Protein AF-A0A972GC44-F1 (afdb_monomer_lite)

pLDDT: mean 74.32, std 19.74, range [27.59, 96.62]

Secondary structure (DSSP, 8-state):
-B-TT-HHHHHHHHHHHHHTTTSS---BTTSHHHHHHHHHH-TT---SS-EEEEEETTEEEEEEHHHHHHHHHHHH-HHHHHHHHHHHHHTT----S-------GGGGSTTSSSSSSS-SS---------------------EE--SHHHHHHHHHHHHSHHHHHHHHHHHHTT-TT-EE-GGG-EEEEEE-TTS-EEEEEEEEEESSSS--EEEEEEETTT--EEEEEEEEEEE-TTS-EEEEEEETTTEEEEEEE-TTS-EEEEEEE-TTS-EEE--THHHHHHHH-SS------HHHHHHHHHHHHHHHTT--HHHHHHHHHHHHHHHTSTT--HHHHHHHHHHHH-GGGHHHHHHHHIIIIIS-----S---

Sequence (376 aa):
MFDSGCYSCRSLATHIEEVVDGKLKAVALESEEAKQLLRRVFPNGWKHQPYLITVKKGSVATSFGSKLMLDLSLLLGPKKGLEVFRVAQRYGVGEPLGSQHSSSPRRGFLKRIGTTAGLLLFGHASLSSKTLSAQSNEQKSWQIITSVEGSEFVSLTLNSPEYKKFVDSLSQKGDSNLIIQLSEVQVAEGILPDGQPVVLVTVPLSGGTGDSHYSMLFDKTTRSMIMSAGILVTMDRTGNTVGWVERNAKDTIEVVISPNSEIVKATQTDNQGRSTNIDTTSFSTLQSDGTNRVASAPVQDGWCCIRNCLASQGIVDALILIAGTICAVGCLAPPVGAALCAACIIVAIGVPFTGVVGECVDQCIVRKIPWGGCVG

Structure (mmCIF, N/CA/C/O backbone):
data_AF-A0A972GC44-F1
#
_entry.id   AF-A0A972GC44-F1
#
loop_
_atom_site.group_PDB
_atom_site.id
_atom_site.type_symbol
_atom_site.label_atom_id
_atom_site.label_alt_id
_atom_site.label_comp_id
_atom_site.label_asym_id
_atom_site.label_entity_id
_atom_site.label_seq_id
_atom_site.pdbx_PDB_ins_code
_atom_site.Cartn_x
_atom_site.Cartn_y
_atom_site.Cartn_z
_atom_site.occupancy
_atom_site.B_iso_or_equiv
_atom_site.auth_seq_id
_atom_site.auth_comp_id
_atom_site.auth_asym_id
_atom_site.auth_atom_id
_atom_site.pdbx_PDB_model_num
ATOM 1 N N . MET A 1 1 ? -16.429 2.843 17.371 1.00 88.12 1 MET A N 1
ATOM 2 C CA . MET A 1 1 ? -16.913 4.122 16.804 1.00 88.12 1 MET A CA 1
ATOM 3 C C . MET A 1 1 ? -16.048 4.460 15.605 1.00 88.12 1 MET A C 1
ATOM 5 O O . MET A 1 1 ? -14.909 4.010 15.592 1.00 88.12 1 MET A O 1
ATOM 9 N N . PHE A 1 2 ? -16.563 5.193 14.620 1.00 87.50 2 PHE A N 1
ATOM 10 C CA . PHE A 1 2 ? -15.843 5.472 13.371 1.00 87.50 2 PHE A CA 1
ATOM 11 C C . PHE A 1 2 ? -16.183 6.859 12.819 1.00 87.50 2 PHE A C 1
ATOM 13 O O . PHE A 1 2 ? -17.276 7.366 13.068 1.00 87.50 2 PHE A O 1
ATOM 20 N N . ASP A 1 3 ? -15.260 7.475 12.086 1.00 83.81 3 ASP A N 1
ATOM 21 C CA . ASP A 1 3 ? -15.533 8.717 11.362 1.00 83.81 3 ASP A CA 1
ATOM 22 C C . ASP A 1 3 ? -16.406 8.416 10.133 1.00 83.81 3 ASP A C 1
ATOM 24 O O . ASP A 1 3 ? -16.026 7.620 9.274 1.00 83.81 3 ASP A O 1
ATOM 28 N N . SER A 1 4 ? -17.593 9.023 10.060 1.00 85.19 4 SER A N 1
ATOM 29 C CA . SER A 1 4 ? -18.521 8.856 8.940 1.00 85.19 4 SER A CA 1
ATOM 30 C C . SER A 1 4 ? -17.997 9.455 7.639 1.00 85.19 4 SER A C 1
ATOM 32 O O . SER A 1 4 ? -18.384 8.952 6.584 1.00 85.19 4 SER A O 1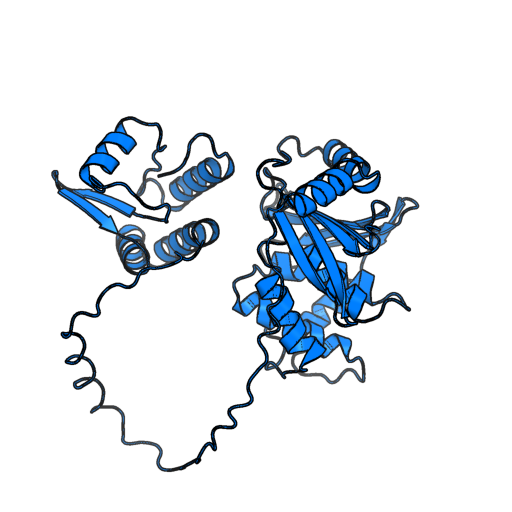
ATOM 34 N N . GLY A 1 5 ? -17.131 10.470 7.680 1.00 77.75 5 GLY A N 1
ATOM 35 C CA . GLY A 1 5 ? -16.489 11.044 6.493 1.00 77.75 5 GLY A CA 1
ATOM 36 C C . GLY A 1 5 ? -15.402 10.145 5.894 1.00 77.75 5 GLY A C 1
ATOM 37 O O . GLY A 1 5 ? -15.057 10.283 4.725 1.00 77.75 5 GLY A O 1
ATOM 38 N N . CYS A 1 6 ? -14.900 9.182 6.669 1.00 77.19 6 CYS A N 1
ATOM 39 C CA . CYS A 1 6 ? -13.842 8.260 6.273 1.00 77.19 6 CYS A CA 1
ATOM 40 C C . CYS A 1 6 ? -14.432 6.951 5.711 1.00 77.19 6 CYS A C 1
ATOM 42 O O . CYS A 1 6 ? -14.980 6.127 6.449 1.00 77.19 6 CYS A O 1
ATOM 44 N N . TYR A 1 7 ? -14.303 6.734 4.395 1.00 72.38 7 TYR A N 1
ATOM 45 C CA . TYR A 1 7 ? -14.825 5.534 3.720 1.00 72.38 7 TYR A CA 1
ATOM 46 C C . TYR A 1 7 ? -14.233 4.235 4.287 1.00 72.38 7 TYR A C 1
ATOM 48 O O . TYR A 1 7 ? -14.978 3.316 4.627 1.00 72.38 7 TYR A O 1
ATOM 56 N N . SER A 1 8 ? -12.909 4.178 4.461 1.00 68.62 8 SER A N 1
ATOM 57 C CA . SER A 1 8 ? -12.213 3.019 5.037 1.00 68.62 8 SER A CA 1
ATOM 58 C C . SER A 1 8 ? -12.672 2.735 6.471 1.00 68.62 8 SER A C 1
ATOM 60 O O . SER A 1 8 ? -12.948 1.588 6.818 1.00 68.62 8 SER A O 1
ATOM 62 N N . CYS A 1 9 ? -12.867 3.778 7.282 1.00 81.06 9 CYS A N 1
ATOM 63 C CA . CYS A 1 9 ? -13.380 3.665 8.645 1.00 81.06 9 CYS A CA 1
ATOM 64 C C . CYS A 1 9 ? -14.810 3.109 8.679 1.00 81.06 9 CYS A C 1
ATOM 66 O O . CYS A 1 9 ? -15.132 2.286 9.538 1.00 81.06 9 CYS A O 1
ATOM 68 N N . ARG A 1 10 ? -15.666 3.541 7.744 1.00 84.38 10 ARG A N 1
ATOM 69 C CA . ARG A 1 10 ? -17.037 3.035 7.597 1.00 84.38 10 ARG A CA 1
ATOM 70 C C . ARG A 1 10 ? -17.050 1.574 7.153 1.00 84.38 10 ARG A C 1
ATOM 72 O O . ARG A 1 10 ? -17.732 0.772 7.778 1.00 84.38 10 ARG A O 1
ATOM 79 N N . SER A 1 11 ? -16.270 1.222 6.132 1.00 79.81 11 SER A N 1
ATOM 80 C CA . SER A 1 11 ? -16.154 -0.160 5.651 1.00 79.81 11 SER A CA 1
ATOM 81 C C . SER A 1 11 ? -15.668 -1.098 6.757 1.00 79.81 11 SER A C 1
ATOM 83 O O . SER A 1 11 ? -16.230 -2.171 6.959 1.00 79.81 11 SER A O 1
ATOM 85 N N . LEU A 1 12 ? -14.658 -0.672 7.520 1.00 83.19 12 LEU A N 1
ATOM 86 C CA . LEU A 1 12 ? -14.143 -1.409 8.670 1.00 83.19 12 LEU A CA 1
ATOM 87 C C . LEU A 1 12 ? -15.207 -1.599 9.754 1.00 83.19 12 LEU A C 1
ATOM 89 O O . LEU A 1 12 ? -15.352 -2.687 10.306 1.00 83.19 12 LEU A O 1
ATOM 93 N N . ALA A 1 13 ? -15.939 -0.532 10.072 1.00 89.44 13 ALA A N 1
ATOM 94 C CA . ALA A 1 13 ? -17.017 -0.564 11.046 1.00 89.44 13 ALA A CA 1
ATOM 95 C C . ALA A 1 13 ? -18.107 -1.573 10.659 1.00 89.44 13 ALA A C 1
ATOM 97 O O . ALA A 1 13 ? -18.473 -2.398 11.495 1.00 89.44 13 ALA A O 1
ATOM 98 N N . THR A 1 14 ? -18.557 -1.550 9.401 1.00 87.81 14 THR A N 1
ATOM 99 C CA . THR A 1 14 ? -19.534 -2.507 8.865 1.00 87.81 14 THR A CA 1
ATOM 100 C C . THR A 1 14 ? -19.005 -3.937 8.928 1.00 87.81 14 THR A C 1
ATOM 102 O O . THR A 1 14 ? -19.687 -4.818 9.442 1.00 87.81 14 THR A O 1
ATOM 105 N N . HIS A 1 15 ? -17.756 -4.161 8.517 1.00 85.38 15 HIS A N 1
ATOM 106 C CA . HIS A 1 15 ? -17.147 -5.488 8.576 1.00 85.38 15 HIS A CA 1
ATOM 107 C C . HIS A 1 15 ? -17.062 -6.034 10.013 1.00 85.38 15 HIS A C 1
ATOM 109 O O . HIS A 1 15 ? -17.374 -7.197 10.265 1.00 85.38 15 HIS A O 1
ATOM 115 N N . ILE A 1 16 ? -16.692 -5.193 10.988 1.00 89.38 16 ILE A N 1
ATOM 116 C CA . ILE A 1 16 ? -16.683 -5.590 12.402 1.00 89.38 16 ILE A CA 1
ATOM 117 C C . ILE A 1 16 ? -18.098 -5.961 12.867 1.00 89.38 16 ILE A C 1
ATOM 119 O O . ILE A 1 16 ? -18.240 -6.971 13.551 1.00 89.38 16 ILE A O 1
ATOM 123 N N . GLU A 1 17 ? -19.131 -5.188 12.512 1.00 91.50 17 GLU A N 1
ATOM 124 C CA . GLU A 1 17 ? -20.528 -5.500 12.865 1.00 91.50 17 GLU A CA 1
ATOM 125 C C . GLU A 1 17 ? -21.013 -6.838 12.285 1.00 91.50 17 GLU A C 1
ATOM 127 O O . GLU A 1 17 ? -21.714 -7.585 12.975 1.00 91.50 17 GLU A O 1
ATOM 132 N N . GLU A 1 18 ? -20.604 -7.175 11.061 1.00 88.06 18 GLU A N 1
ATOM 133 C CA . GLU A 1 18 ? -20.916 -8.457 10.420 1.00 88.06 18 GLU A CA 1
ATOM 134 C C . GLU A 1 18 ? -20.231 -9.630 11.139 1.00 88.06 18 GLU A C 1
ATOM 136 O O . GLU A 1 18 ? -20.886 -10.601 11.526 1.00 88.06 18 GLU A O 1
ATOM 141 N N . VAL A 1 19 ? -18.922 -9.527 11.40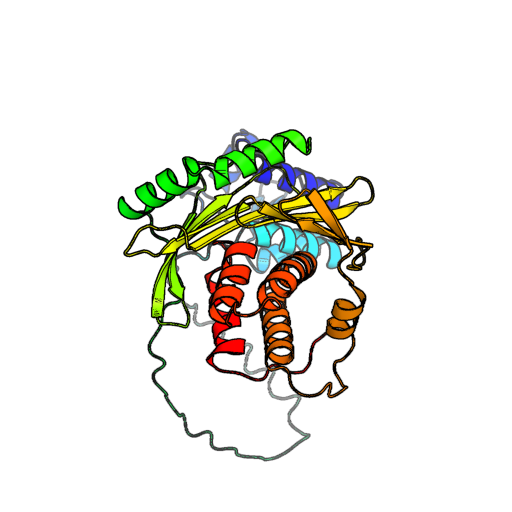2 1.00 85.75 19 VAL A N 1
ATOM 142 C CA . VAL A 1 19 ? -18.125 -10.591 12.055 1.00 85.75 19 VAL A CA 1
ATOM 143 C C . VAL A 1 19 ? -18.658 -10.927 13.454 1.00 85.75 19 VAL A C 1
ATOM 145 O O . VAL A 1 19 ? -18.667 -12.091 13.899 1.00 85.75 19 VAL A O 1
ATOM 148 N N . VAL A 1 20 ? -19.114 -9.903 14.173 1.00 91.88 20 VAL A N 1
ATOM 149 C CA . VAL A 1 20 ? -19.585 -10.029 15.556 1.00 91.88 20 VAL A CA 1
ATOM 150 C C . VAL A 1 20 ? -21.064 -10.372 15.683 1.00 91.88 20 VAL A C 1
ATOM 152 O O . VAL A 1 20 ? -21.521 -10.523 16.818 1.00 91.88 20 VAL A O 1
ATOM 155 N N . ASP A 1 21 ? -21.776 -10.561 14.567 1.00 89.56 21 ASP A N 1
ATOM 156 C CA . ASP A 1 21 ? -23.154 -11.068 14.527 1.00 89.56 21 ASP A CA 1
ATOM 157 C C . ASP A 1 21 ? -24.087 -10.269 15.460 1.00 89.56 21 ASP A C 1
ATOM 159 O O . ASP A 1 21 ? -24.732 -10.797 16.368 1.00 89.56 21 ASP A O 1
ATOM 163 N N . GLY A 1 22 ? -24.032 -8.937 15.336 1.00 87.81 22 GLY A N 1
ATOM 164 C CA . GLY A 1 22 ? -24.859 -8.002 16.109 1.00 87.81 22 GLY A CA 1
ATOM 165 C C . GLY A 1 22 ? -24.479 -7.821 17.587 1.00 87.81 22 GLY A C 1
ATOM 166 O O . GLY A 1 22 ? -25.134 -7.057 18.297 1.00 87.81 22 GLY A O 1
ATOM 167 N N . LYS A 1 23 ? -23.417 -8.472 18.086 1.00 90.50 23 LYS A N 1
ATOM 168 C CA . LYS A 1 23 ? -22.959 -8.305 19.486 1.00 90.50 23 LYS A CA 1
ATOM 169 C C . LYS A 1 23 ? -22.275 -6.967 19.767 1.00 90.50 23 LYS A C 1
ATOM 171 O O . LYS A 1 23 ? -22.185 -6.557 20.924 1.00 90.50 23 LYS A O 1
ATOM 176 N N . LEU A 1 24 ? -21.759 -6.316 18.732 1.00 91.69 24 LEU A N 1
ATOM 177 C CA . LEU A 1 24 ? -21.234 -4.957 18.774 1.00 91.69 24 LEU A CA 1
ATOM 178 C C . LEU A 1 24 ? -22.020 -4.109 17.786 1.00 91.69 24 LEU A C 1
ATOM 180 O O . LEU A 1 24 ? -22.451 -4.600 16.748 1.00 91.69 24 LEU A O 1
ATOM 184 N N . LYS A 1 25 ? -22.145 -2.829 18.121 1.00 92.56 25 LYS A N 1
ATOM 185 C CA . LYS A 1 25 ? -22.720 -1.803 17.262 1.00 92.56 25 LYS A CA 1
ATOM 186 C C . LYS A 1 25 ? -21.640 -0.779 16.940 1.00 92.56 25 LYS A C 1
ATOM 188 O O . LYS A 1 25 ? -21.005 -0.225 17.847 1.00 92.56 25 LYS A O 1
ATOM 193 N N . ALA A 1 26 ? -21.429 -0.521 15.662 1.00 91.12 26 ALA A N 1
ATOM 194 C CA . ALA A 1 26 ? -20.643 0.587 15.182 1.00 91.12 26 ALA A CA 1
ATOM 195 C C . ALA A 1 26 ? -21.482 1.866 15.226 1.00 91.12 26 ALA A C 1
ATOM 197 O O . ALA A 1 26 ? -22.653 1.913 14.868 1.00 91.12 26 ALA A O 1
ATOM 198 N N . VAL A 1 27 ? -20.861 2.935 15.710 1.00 92.94 27 VAL A N 1
ATOM 199 C CA . VAL A 1 27 ? -21.517 4.229 15.888 1.00 92.94 27 VAL A CA 1
ATOM 200 C C . VAL A 1 27 ? -20.620 5.297 15.277 1.00 92.94 27 VAL A C 1
ATOM 202 O O . VAL A 1 27 ? -19.430 5.357 15.611 1.00 92.94 27 VAL A O 1
ATOM 205 N N . ALA A 1 28 ? -21.178 6.108 14.379 1.00 92.38 28 ALA A N 1
ATOM 206 C CA . ALA A 1 28 ? -20.467 7.208 13.737 1.00 92.38 28 ALA A CA 1
ATOM 207 C C . ALA A 1 28 ? -20.176 8.329 14.748 1.00 92.38 28 ALA A C 1
ATOM 209 O O . ALA A 1 28 ? -21.053 8.667 15.549 1.00 92.38 28 ALA A O 1
ATOM 210 N N . LEU A 1 29 ? -18.980 8.928 14.712 1.00 90.94 29 LEU A N 1
ATOM 211 C CA . LEU A 1 29 ? -18.568 9.981 15.658 1.00 90.94 29 LEU A CA 1
ATOM 212 C C . LEU A 1 29 ? -19.476 11.220 15.596 1.00 90.94 29 LEU A C 1
ATOM 214 O O . LEU A 1 29 ? -19.689 11.880 16.610 1.00 90.94 29 LEU A O 1
ATOM 218 N N . GLU A 1 30 ? -20.040 11.512 14.424 1.00 89.94 30 GLU A N 1
ATOM 219 C CA . GLU A 1 30 ? -20.938 12.651 14.205 1.00 89.94 30 GLU A CA 1
ATOM 220 C C . GLU A 1 30 ? -22.338 12.446 14.800 1.00 89.94 30 GLU A C 1
ATOM 222 O O . GLU A 1 30 ? -23.073 13.419 14.990 1.00 89.94 30 GLU A O 1
ATOM 227 N N . SER A 1 31 ? -22.705 11.201 15.123 1.00 95.12 31 SER A N 1
ATOM 228 C CA . SER A 1 31 ? -24.006 10.889 15.712 1.00 95.12 31 SER A CA 1
ATOM 229 C C . SER A 1 31 ? -24.135 11.462 17.125 1.00 95.12 31 SER A C 1
ATOM 231 O O . SER A 1 31 ? -23.176 11.495 17.901 1.00 95.12 31 SER A O 1
ATOM 233 N N . GLU A 1 32 ? -25.350 11.866 17.500 1.00 95.50 32 GLU A N 1
ATOM 234 C CA . GLU A 1 32 ? -25.595 12.351 18.862 1.00 95.50 32 GLU A CA 1
ATOM 235 C C . GLU A 1 32 ? -25.377 11.268 19.924 1.00 95.50 32 GLU A C 1
ATOM 237 O O . GLU A 1 32 ? -24.910 11.568 21.022 1.00 95.50 32 GLU A O 1
ATOM 242 N N . GLU A 1 33 ? -25.617 9.999 19.585 1.00 94.38 33 GLU A N 1
ATOM 243 C CA . GLU A 1 33 ? -25.307 8.856 20.450 1.00 94.38 33 GLU A CA 1
ATOM 244 C C . GLU A 1 33 ? -23.807 8.798 20.779 1.00 94.38 33 GLU A C 1
ATOM 246 O O . GLU A 1 33 ? -23.434 8.718 21.954 1.00 94.38 33 GLU A O 1
ATOM 251 N N . ALA A 1 34 ? -22.934 8.913 19.768 1.00 92.31 34 ALA A N 1
ATOM 252 C CA . ALA A 1 34 ? -21.494 8.954 19.992 1.00 92.31 34 ALA A CA 1
ATOM 253 C C . ALA A 1 34 ? -21.100 10.176 20.822 1.00 92.31 34 ALA A C 1
ATOM 255 O O . ALA A 1 34 ? -20.465 10.014 21.863 1.00 92.31 34 ALA A O 1
ATOM 256 N N . LYS A 1 35 ? -21.522 11.387 20.436 1.00 91.94 35 LYS A N 1
ATOM 257 C CA . LYS A 1 35 ? -21.177 12.621 21.167 1.00 91.94 35 LYS A CA 1
ATOM 258 C C . LYS A 1 35 ? -21.555 12.542 22.647 1.00 91.94 35 LYS A C 1
ATOM 260 O O . LYS A 1 35 ? -20.765 12.945 23.504 1.00 91.94 35 LYS A O 1
ATOM 265 N N . GLN A 1 36 ? -22.727 11.993 22.970 1.00 93.19 36 GLN A N 1
ATOM 266 C CA . GLN A 1 36 ? -23.168 11.815 24.355 1.00 93.19 36 GLN A CA 1
ATOM 267 C C . GLN A 1 36 ? -22.303 10.810 25.123 1.00 93.19 36 GLN A C 1
ATOM 269 O O . GLN A 1 36 ? -21.908 11.090 26.257 1.00 93.19 36 GLN A O 1
ATOM 274 N N . LEU A 1 37 ? -21.985 9.659 24.522 1.00 92.88 37 LEU A N 1
ATOM 275 C CA . LEU A 1 37 ? -21.112 8.658 25.142 1.00 92.88 37 LEU A CA 1
ATOM 276 C C . LEU A 1 37 ? -19.712 9.219 25.393 1.00 92.88 37 LEU A C 1
ATOM 278 O O . LEU A 1 37 ? -19.154 9.051 26.475 1.00 92.88 37 LEU A O 1
ATOM 282 N N . LEU A 1 38 ? -19.171 9.945 24.425 1.00 90.69 38 LEU A N 1
ATOM 283 C CA . LEU A 1 38 ? -17.820 10.487 24.478 1.00 90.69 38 LEU A CA 1
ATOM 284 C C . LEU A 1 38 ? -17.669 11.589 25.512 1.00 90.69 38 LEU A C 1
ATOM 286 O O . LEU A 1 38 ? -16.700 11.570 26.260 1.00 90.69 38 LEU A O 1
ATOM 290 N N . ARG A 1 39 ? -18.651 12.488 25.638 1.00 91.81 39 ARG A N 1
ATOM 291 C CA . ARG A 1 39 ? -18.656 13.499 26.708 1.00 91.81 39 ARG A CA 1
ATOM 292 C C . ARG A 1 39 ? -18.677 12.873 28.102 1.00 91.81 39 ARG A C 1
ATOM 294 O O . ARG A 1 39 ? -18.082 13.425 29.021 1.00 91.81 39 ARG A O 1
ATOM 301 N N . ARG A 1 40 ? -19.355 11.730 28.269 1.00 91.81 40 ARG A N 1
ATOM 302 C CA . ARG A 1 40 ? -19.407 11.011 29.555 1.00 91.81 40 ARG A CA 1
ATOM 303 C C . ARG A 1 40 ? -18.098 10.301 29.876 1.00 91.81 40 ARG A C 1
ATOM 305 O O . ARG A 1 40 ? -17.688 10.273 31.029 1.00 91.81 40 ARG A O 1
ATOM 312 N N . VAL A 1 41 ? -17.480 9.698 28.868 1.00 90.75 41 VAL A N 1
ATOM 313 C CA . VAL A 1 41 ? -16.296 8.849 29.034 1.00 90.75 41 VAL A CA 1
ATOM 314 C C . VAL A 1 41 ? -15.001 9.657 29.045 1.00 90.75 41 VAL A C 1
ATOM 316 O O . VAL A 1 41 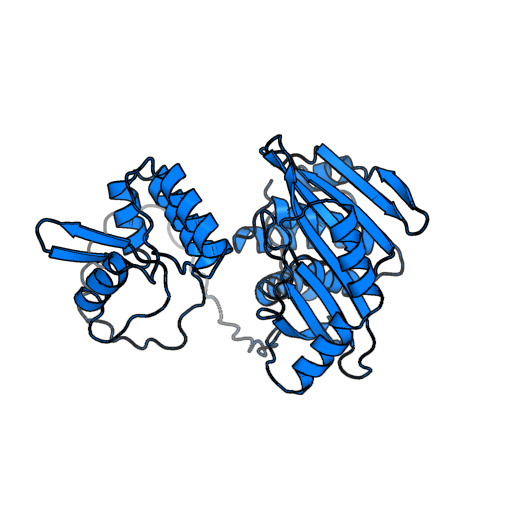? -14.099 9.376 29.829 1.00 90.75 41 VAL A O 1
ATOM 319 N N . PHE A 1 42 ? -14.911 10.662 28.180 1.00 89.56 42 PHE A N 1
ATOM 320 C CA . PHE A 1 42 ? -13.727 11.476 27.939 1.00 89.56 42 PHE A CA 1
ATOM 321 C C . PHE A 1 42 ? -14.055 12.967 28.126 1.00 89.56 42 PHE A C 1
ATOM 323 O O . PHE A 1 42 ? -13.980 13.743 27.170 1.00 89.56 42 PHE A O 1
ATOM 330 N N . PRO A 1 43 ? -14.411 13.408 29.349 1.00 88.06 43 PRO A N 1
ATOM 331 C CA . PRO A 1 43 ? -14.797 14.800 29.601 1.00 88.06 43 PRO A CA 1
ATOM 332 C C . PRO A 1 43 ? -13.667 15.798 29.306 1.00 88.06 43 PRO A C 1
ATOM 334 O O . PRO A 1 43 ? -13.932 16.949 28.980 1.00 88.06 43 PRO A O 1
ATOM 337 N N . ASN A 1 44 ? -12.413 15.342 29.368 1.00 89.81 44 ASN A N 1
ATOM 338 C CA . ASN A 1 44 ? -11.217 16.155 29.139 1.00 89.81 44 ASN A CA 1
ATOM 339 C C . ASN A 1 44 ? -10.661 16.014 27.710 1.00 89.81 44 ASN A C 1
ATOM 341 O O . ASN A 1 44 ? -9.505 16.350 27.461 1.00 89.81 44 ASN A O 1
ATOM 345 N N . GLY A 1 45 ? -11.460 15.482 26.783 1.00 82.19 45 GLY A N 1
ATOM 346 C CA . GLY A 1 45 ? -11.024 15.150 25.431 1.00 82.19 45 GLY A CA 1
ATOM 347 C C . GLY A 1 45 ? -10.515 13.714 25.305 1.00 82.19 45 GLY A C 1
ATOM 348 O O . GLY A 1 45 ? -10.154 13.052 26.282 1.00 82.19 45 GLY A O 1
ATOM 349 N N . TRP A 1 46 ? -10.528 13.215 24.072 1.00 79.19 46 TRP A N 1
ATOM 350 C CA . TRP A 1 46 ? -10.122 11.856 23.720 1.00 79.19 46 TRP A CA 1
ATOM 351 C C . TRP A 1 46 ? -8.803 11.834 22.939 1.00 79.19 46 TRP A C 1
ATOM 353 O O . TRP A 1 46 ? -8.335 12.858 22.446 1.00 79.19 46 TRP A O 1
ATOM 363 N N . LYS A 1 47 ? -8.209 10.650 22.793 1.00 75.56 47 LYS A N 1
ATOM 364 C CA . LYS A 1 47 ? -7.131 10.396 21.827 1.00 75.56 47 LYS A CA 1
ATOM 365 C C . LYS A 1 47 ? -7.602 9.341 20.832 1.00 75.56 47 LYS A C 1
ATOM 367 O O . LYS A 1 47 ? -8.300 8.406 21.226 1.00 75.56 47 LYS A O 1
ATOM 372 N N . HIS A 1 48 ? -7.216 9.492 19.567 1.00 67.75 48 HIS A N 1
ATOM 373 C CA . HIS A 1 48 ? -7.549 8.540 18.510 1.00 67.75 48 HIS A CA 1
ATOM 374 C C . HIS A 1 48 ? -6.780 7.231 18.724 1.00 67.75 48 HIS A C 1
ATOM 376 O O . HIS A 1 48 ? -5.586 7.151 18.471 1.00 67.75 48 HIS A O 1
ATOM 382 N N . GLN A 1 49 ? -7.473 6.222 19.245 1.00 72.00 49 GLN A N 1
ATOM 383 C CA . GLN A 1 49 ? -7.011 4.839 19.354 1.00 72.00 49 GLN A CA 1
ATOM 384 C C . GLN A 1 49 ? -8.232 3.910 19.314 1.00 72.00 49 GLN A C 1
ATOM 386 O O . GLN A 1 49 ? -9.335 4.362 19.634 1.00 72.00 49 GLN A O 1
ATOM 391 N N . PRO A 1 50 ? -8.084 2.621 18.976 1.00 76.44 50 PRO A N 1
ATOM 392 C CA . PRO A 1 50 ? -9.176 1.668 19.111 1.00 76.44 50 PRO A CA 1
ATOM 393 C C . PRO A 1 50 ? -9.619 1.539 20.575 1.00 76.44 50 PRO A C 1
ATOM 395 O O . PRO A 1 50 ? -8.807 1.295 21.471 1.00 76.44 50 PRO A O 1
ATOM 398 N N . TYR A 1 51 ? -10.920 1.679 20.825 1.00 85.75 51 TYR A N 1
ATOM 399 C CA . TYR A 1 51 ? -11.515 1.493 22.146 1.00 85.75 51 TYR A CA 1
ATOM 400 C C . TYR A 1 51 ? -12.867 0.787 22.058 1.00 85.75 51 TYR A C 1
ATOM 402 O O . TYR A 1 51 ? -13.616 0.932 21.090 1.00 85.75 51 TYR A O 1
ATOM 410 N N . LEU A 1 52 ? -13.195 0.056 23.120 1.00 88.38 52 LEU A N 1
ATOM 411 C CA . LEU A 1 52 ? -14.511 -0.531 23.347 1.00 88.38 52 LEU A CA 1
ATOM 412 C C . LEU A 1 52 ? -15.206 0.263 24.446 1.00 88.38 52 LEU A C 1
ATOM 414 O O . LEU A 1 52 ? -14.672 0.381 25.550 1.00 88.38 52 LEU A O 1
ATOM 418 N N . ILE A 1 53 ? -16.392 0.792 24.143 1.00 90.94 53 ILE A N 1
ATOM 419 C CA . ILE A 1 53 ? -17.270 1.419 25.133 1.00 90.94 53 ILE A CA 1
ATOM 420 C C . ILE A 1 53 ? -18.340 0.405 25.523 1.00 90.94 53 ILE A C 1
ATOM 422 O O . ILE A 1 53 ? -19.097 -0.061 24.677 1.00 90.94 53 ILE A O 1
ATOM 426 N N . THR A 1 54 ? -18.413 0.077 26.809 1.00 90.12 54 THR A N 1
ATOM 427 C CA . THR A 1 54 ? -19.447 -0.798 27.366 1.00 90.12 54 THR A CA 1
ATOM 428 C C . THR A 1 54 ? -20.425 0.034 28.184 1.00 90.12 54 THR A C 1
ATOM 430 O O . THR A 1 54 ? -20.024 0.702 29.137 1.00 90.12 54 THR A O 1
ATOM 433 N N . VAL A 1 55 ? -21.713 -0.035 27.845 1.00 90.62 55 VAL A N 1
ATOM 434 C CA . VAL A 1 55 ? -22.796 0.645 28.570 1.00 90.62 55 VAL A CA 1
ATOM 435 C C . VAL A 1 55 ? -23.604 -0.400 29.343 1.00 90.62 55 VAL A C 1
ATOM 437 O O . VAL A 1 55 ? -24.262 -1.247 28.744 1.00 90.62 55 VAL A O 1
ATOM 440 N N . LYS A 1 56 ? -23.558 -0.370 30.681 1.00 89.12 56 LYS A N 1
ATOM 441 C CA . LYS A 1 56 ? -24.303 -1.295 31.560 1.00 89.12 56 LYS A CA 1
ATOM 442 C C . LYS A 1 56 ? -25.046 -0.530 32.649 1.00 89.12 56 LYS A C 1
ATOM 444 O O . LYS A 1 56 ? -24.408 0.072 33.508 1.00 89.12 56 LYS A O 1
ATOM 449 N N . LYS A 1 57 ? -26.385 -0.596 32.658 1.00 88.38 57 LYS A N 1
ATOM 450 C CA . LYS A 1 57 ? -27.251 -0.026 33.719 1.00 88.38 57 LYS A CA 1
ATOM 451 C C . LYS A 1 57 ? -26.863 1.412 34.126 1.00 88.38 57 LYS A C 1
ATOM 453 O O . LYS A 1 57 ? -26.753 1.719 35.305 1.00 88.38 57 LYS A O 1
ATOM 458 N N . GLY A 1 58 ? -26.585 2.275 33.146 1.00 87.19 58 GLY A N 1
ATOM 459 C CA . GLY A 1 58 ? -26.182 3.671 33.377 1.00 87.19 58 GLY A CA 1
ATOM 460 C C . GLY A 1 58 ? -24.692 3.895 33.667 1.00 87.19 58 GLY A C 1
ATOM 461 O O . GLY A 1 58 ? -24.238 5.032 33.592 1.00 87.19 58 GLY A O 1
ATOM 462 N N . SER A 1 59 ? -23.910 2.841 33.913 1.00 88.62 59 SER A N 1
ATOM 463 C CA . SER A 1 59 ? -22.446 2.925 33.947 1.00 88.62 59 SER A CA 1
ATOM 464 C C . SER A 1 59 ? -21.865 2.824 32.536 1.00 88.62 59 SER A C 1
ATOM 466 O O . SER A 1 59 ? -22.329 2.019 31.721 1.00 88.62 59 SER A O 1
ATOM 468 N N . VAL A 1 60 ? -20.856 3.646 32.247 1.00 91.75 60 VAL A N 1
ATOM 469 C CA . VAL A 1 60 ? -20.107 3.605 30.988 1.00 91.75 60 VAL A CA 1
ATOM 470 C C . VAL A 1 60 ? -18.652 3.303 31.315 1.00 91.75 60 VAL A C 1
ATOM 472 O O . VAL A 1 60 ? -18.041 3.998 32.123 1.00 91.75 60 VAL A O 1
ATOM 475 N N . ALA A 1 61 ? -18.113 2.247 30.717 1.00 90.75 61 ALA A N 1
ATOM 476 C CA . ALA A 1 61 ? -16.729 1.832 30.895 1.00 90.75 61 ALA A CA 1
ATOM 477 C C . ALA A 1 61 ? -16.014 1.777 29.548 1.00 90.75 61 ALA A C 1
ATOM 479 O O . ALA A 1 61 ? -16.623 1.450 28.528 1.00 90.75 61 ALA A O 1
ATOM 480 N N . THR A 1 62 ? -14.713 2.051 29.564 1.00 91.19 62 THR A N 1
ATOM 481 C CA . THR A 1 62 ? -13.852 1.939 28.387 1.00 91.19 62 THR A CA 1
ATOM 482 C C . THR A 1 62 ? -12.702 0.989 28.579 1.00 91.19 62 THR A C 1
ATOM 484 O O . THR A 1 62 ? -12.081 0.949 29.645 1.00 91.19 62 THR A O 1
ATOM 487 N N . SER A 1 63 ? -12.365 0.325 27.481 1.00 89.62 63 SER A N 1
ATOM 488 C CA . SER A 1 63 ? -11.229 -0.576 27.392 1.00 89.62 63 SER A CA 1
ATOM 489 C C . SER A 1 63 ? -10.399 -0.271 26.156 1.00 89.62 63 SER A C 1
ATOM 491 O O . SER A 1 63 ? -10.934 -0.015 25.079 1.00 89.62 63 SER A O 1
ATOM 493 N N . PHE A 1 64 ? -9.082 -0.283 26.346 1.00 88.19 64 PHE A N 1
ATOM 494 C CA . PHE A 1 64 ? -8.052 0.036 25.357 1.00 88.19 64 PHE A CA 1
ATOM 495 C C . PHE A 1 64 ? -6.882 -0.954 25.486 1.00 88.19 64 PHE A C 1
ATOM 497 O O . PHE A 1 64 ? -6.743 -1.632 26.511 1.00 88.19 64 PHE A O 1
ATOM 504 N N . GLY A 1 65 ? -6.052 -1.060 24.444 1.00 85.75 65 GLY A N 1
ATOM 505 C CA . GLY A 1 65 ? -4.852 -1.908 24.432 1.00 85.75 65 GLY A CA 1
ATOM 506 C C . GLY A 1 65 ? -5.127 -3.375 24.791 1.00 85.75 65 GLY A C 1
ATOM 507 O O . GLY A 1 65 ? -6.058 -3.993 24.283 1.00 85.75 65 GLY A O 1
ATOM 508 N N . SER A 1 66 ? -4.349 -3.944 25.712 1.00 85.50 66 SER A N 1
ATOM 509 C CA . SER A 1 66 ? -4.535 -5.338 26.147 1.00 85.50 66 SER A CA 1
ATOM 510 C C . SER A 1 66 ? -5.868 -5.585 26.865 1.00 85.50 66 SER A C 1
ATOM 512 O O . SER A 1 66 ? -6.420 -6.682 26.776 1.00 85.50 66 SER A O 1
ATOM 514 N N . LYS A 1 67 ? -6.433 -4.569 27.534 1.00 88.50 67 LYS A N 1
ATOM 515 C CA . LYS A 1 67 ? -7.758 -4.676 28.160 1.00 88.50 67 LYS A CA 1
ATOM 516 C C . LYS A 1 67 ? -8.870 -4.761 27.113 1.00 88.50 67 LYS A C 1
ATOM 518 O O . LYS A 1 67 ? -9.821 -5.509 27.306 1.00 88.50 67 LYS A O 1
ATOM 523 N N . LEU A 1 68 ? -8.731 -4.041 25.998 1.00 90.94 68 LEU A N 1
ATOM 524 C CA . LEU A 1 68 ? -9.641 -4.153 24.856 1.00 90.94 68 LEU A CA 1
ATOM 525 C C . LEU A 1 68 ? -9.674 -5.589 24.319 1.00 90.94 68 LEU A C 1
ATOM 527 O O . LEU A 1 68 ? -10.755 -6.145 24.154 1.00 90.94 68 LEU A O 1
ATOM 531 N N . MET A 1 69 ? -8.505 -6.203 24.105 1.00 90.75 69 MET A N 1
ATOM 532 C CA . MET A 1 69 ? -8.410 -7.596 23.653 1.00 90.75 69 MET A CA 1
ATOM 533 C C . MET A 1 69 ? -9.119 -8.559 24.614 1.00 90.75 69 MET A C 1
ATOM 535 O O . MET A 1 69 ? -9.870 -9.431 24.171 1.00 90.75 69 MET A O 1
ATOM 539 N N . LEU A 1 70 ? -8.891 -8.407 25.923 1.00 92.81 70 LEU A N 1
ATOM 540 C CA . LEU A 1 70 ? -9.519 -9.251 26.940 1.00 92.81 70 LEU A CA 1
ATOM 541 C C . LEU A 1 70 ? -11.047 -9.119 26.900 1.00 92.81 70 LEU A C 1
ATOM 543 O O . LEU A 1 70 ? -11.747 -10.126 26.829 1.00 92.81 70 LEU A O 1
ATOM 547 N N . ASP A 1 71 ? -11.561 -7.890 26.892 1.00 93.44 71 ASP A N 1
ATOM 548 C CA . ASP A 1 71 ? -13.003 -7.644 26.919 1.00 93.44 71 ASP A CA 1
ATOM 549 C C . ASP A 1 71 ? -13.690 -8.102 25.625 1.00 93.44 71 ASP A C 1
ATOM 551 O O . ASP A 1 71 ? -14.765 -8.702 25.684 1.00 93.44 71 ASP A O 1
ATOM 555 N N . LEU A 1 72 ? -13.048 -7.916 24.465 1.00 93.50 72 LEU A N 1
ATOM 556 C CA . LEU A 1 72 ? -13.515 -8.484 23.196 1.00 93.50 72 LEU A CA 1
ATOM 557 C C . LEU A 1 72 ? -13.539 -10.014 23.245 1.00 93.50 72 LEU A C 1
ATOM 559 O O . LEU A 1 72 ? -14.513 -10.622 22.808 1.00 93.50 72 LEU A O 1
ATOM 563 N N . SER A 1 73 ? -12.508 -10.643 23.814 1.00 94.06 73 SER A N 1
ATOM 564 C CA . SER A 1 73 ? -12.434 -12.105 23.947 1.00 94.06 73 SER A CA 1
ATOM 565 C C . SER A 1 73 ? -13.512 -12.657 24.880 1.00 94.06 73 SER A C 1
ATOM 567 O O . SER A 1 73 ? -14.067 -13.721 24.614 1.00 94.06 73 SER A O 1
ATOM 569 N N . LEU A 1 74 ? -13.846 -11.930 25.949 1.00 94.38 74 LEU A N 1
ATOM 570 C CA . LEU A 1 74 ? -14.924 -12.299 26.868 1.00 94.38 74 LEU A CA 1
ATOM 571 C C . LEU A 1 74 ? -16.312 -12.120 26.236 1.00 94.38 74 LEU A C 1
ATOM 573 O O . LEU A 1 74 ? -17.200 -12.934 26.480 1.00 94.38 74 LEU A O 1
ATOM 577 N N . LEU A 1 75 ? -16.509 -11.079 25.423 1.00 92.75 75 LEU A N 1
ATOM 578 C CA . LEU A 1 75 ? -17.802 -10.770 24.806 1.00 92.75 75 LEU A CA 1
ATOM 579 C C . LEU A 1 75 ? -18.099 -11.641 23.574 1.00 92.75 75 LEU A C 1
ATOM 581 O O . LEU A 1 75 ? -19.219 -12.122 23.376 1.00 92.75 75 LEU A O 1
ATOM 585 N N . LEU A 1 76 ? -17.093 -11.824 22.723 1.00 93.94 76 LEU A N 1
ATOM 586 C CA . LEU A 1 76 ? -17.227 -12.451 21.409 1.00 93.94 76 LEU A CA 1
ATOM 587 C C . LEU A 1 76 ? -16.742 -13.905 21.396 1.00 93.94 76 LEU A C 1
ATOM 589 O O . LEU A 1 76 ? -17.034 -14.638 20.452 1.00 93.94 76 LEU A O 1
ATOM 593 N N . GLY A 1 77 ? -16.037 -14.332 22.444 1.00 95.25 77 GLY A N 1
ATOM 594 C CA . GLY A 1 77 ? -15.260 -15.566 22.473 1.00 95.25 77 GLY A CA 1
ATOM 595 C C . GLY A 1 77 ? -13.816 -15.335 22.001 1.00 95.25 77 GLY A C 1
ATOM 596 O O . GLY A 1 77 ? -13.538 -14.365 21.292 1.00 95.25 77 GLY A O 1
ATOM 597 N N . PRO A 1 78 ? -12.873 -16.226 22.357 1.00 92.06 78 PRO A N 1
ATOM 598 C CA . PRO A 1 78 ? -11.441 -16.001 22.150 1.00 92.06 78 PRO A CA 1
ATOM 599 C C . PRO A 1 78 ? -11.051 -15.857 20.673 1.00 92.06 78 PRO A C 1
ATOM 601 O O . PRO A 1 78 ? -10.236 -15.003 20.344 1.00 92.06 78 PRO A O 1
ATOM 604 N N . LYS A 1 79 ? -11.655 -16.650 19.773 1.00 92.12 79 LYS A N 1
ATOM 605 C CA . LYS A 1 79 ? -11.361 -16.587 18.329 1.00 92.12 79 LYS A CA 1
ATOM 606 C C . LYS A 1 79 ? -11.824 -15.261 17.715 1.00 92.12 79 LYS A C 1
ATOM 608 O O . LYS A 1 79 ? -10.998 -14.504 17.219 1.00 92.12 79 LYS A O 1
ATOM 613 N N . LYS A 1 80 ? -13.122 -14.952 17.827 1.00 91.19 80 LYS A N 1
ATOM 614 C CA . LYS A 1 80 ? -13.711 -13.722 17.270 1.00 91.19 80 LYS A CA 1
ATOM 615 C C . LYS A 1 80 ? -13.165 -12.455 17.934 1.00 91.19 80 LYS A C 1
ATOM 617 O O . LYS A 1 80 ? -12.943 -11.454 17.268 1.00 91.19 80 LYS A O 1
ATOM 622 N N . GLY A 1 81 ? -12.916 -12.493 19.244 1.00 92.00 81 GLY A N 1
ATOM 623 C CA . GLY A 1 81 ? -12.335 -11.365 19.969 1.00 92.00 81 GLY A CA 1
ATOM 624 C C . GLY A 1 81 ? -10.925 -11.023 19.488 1.00 92.00 81 GLY A C 1
ATOM 625 O O . GLY A 1 81 ? -10.619 -9.848 19.293 1.00 92.00 81 GLY A O 1
ATOM 626 N N . LEU A 1 82 ? -10.090 -12.039 19.243 1.00 89.19 82 LEU A N 1
ATOM 627 C CA . LEU A 1 82 ? -8.752 -11.854 18.681 1.00 89.19 82 LEU A CA 1
ATOM 628 C C . LEU A 1 82 ? -8.799 -11.359 17.229 1.00 89.19 82 LEU A C 1
ATOM 630 O O . LEU A 1 82 ? -8.009 -10.495 16.862 1.00 89.19 82 LEU A O 1
ATOM 634 N N . GLU A 1 83 ? -9.716 -11.884 16.419 1.00 88.38 83 GLU A N 1
ATOM 635 C CA . GLU A 1 83 ? -9.926 -11.455 15.033 1.00 88.38 83 GLU A CA 1
ATOM 636 C C . GLU A 1 83 ? -10.298 -9.968 14.953 1.00 88.38 83 GLU A C 1
ATOM 638 O O . GLU A 1 83 ? -9.578 -9.191 14.327 1.00 88.38 83 GLU A O 1
ATOM 643 N N . VAL A 1 84 ? -11.330 -9.541 15.689 1.00 90.25 84 VAL A N 1
ATOM 644 C CA . VAL A 1 84 ? -11.746 -8.129 15.757 1.00 90.25 84 VAL A CA 1
ATOM 645 C C . VAL A 1 84 ? -10.631 -7.245 16.306 1.00 90.25 84 VAL A C 1
ATOM 647 O O . VAL A 1 84 ? -10.422 -6.141 15.810 1.00 90.25 84 VAL A O 1
ATOM 650 N N . PHE A 1 85 ? -9.886 -7.715 17.310 1.00 87.88 85 PHE A N 1
ATOM 651 C CA . PHE A 1 85 ? -8.762 -6.964 17.861 1.00 87.88 85 PHE A CA 1
ATOM 652 C C . PHE A 1 85 ? -7.640 -6.762 16.836 1.00 87.88 85 PHE A C 1
ATOM 654 O O . PHE A 1 85 ? -7.140 -5.648 16.705 1.00 87.88 85 PHE A O 1
ATOM 661 N N . ARG A 1 86 ? -7.271 -7.805 16.080 1.00 85.38 86 ARG A N 1
ATOM 662 C CA . ARG A 1 86 ? -6.262 -7.715 15.011 1.00 85.38 86 ARG A CA 1
ATOM 663 C C . ARG A 1 86 ? -6.707 -6.773 13.904 1.00 85.38 86 ARG A C 1
ATOM 665 O O . ARG A 1 86 ? -5.924 -5.927 13.484 1.00 85.38 86 ARG A O 1
ATOM 672 N N . VAL A 1 87 ? -7.962 -6.897 13.476 1.00 82.00 87 VAL A N 1
ATOM 673 C CA . VAL A 1 87 ? -8.572 -6.001 12.494 1.00 82.00 87 VAL A CA 1
ATOM 674 C C . VAL A 1 87 ? -8.503 -4.560 13.003 1.00 82.00 87 VAL A C 1
ATOM 676 O O . VAL A 1 87 ? -7.917 -3.719 12.339 1.00 82.00 87 VAL A O 1
ATOM 679 N N . ALA A 1 88 ? -8.960 -4.278 14.224 1.00 80.75 88 ALA A N 1
ATOM 680 C CA . ALA A 1 88 ? -8.916 -2.935 14.803 1.00 80.75 88 ALA A CA 1
ATOM 681 C C . ALA A 1 88 ? -7.489 -2.388 15.002 1.00 80.75 88 ALA A C 1
ATOM 683 O O . ALA A 1 88 ? -7.274 -1.185 14.866 1.00 80.75 88 ALA A O 1
ATOM 684 N N . GLN A 1 89 ? -6.512 -3.244 15.320 1.00 77.50 89 GLN A N 1
ATOM 685 C CA . GLN A 1 89 ? -5.115 -2.833 15.462 1.00 77.50 89 GLN A CA 1
ATOM 686 C C . GLN A 1 89 ? -4.483 -2.445 14.130 1.00 77.50 89 GLN A C 1
ATOM 688 O O . GLN A 1 89 ? -3.774 -1.448 14.107 1.00 77.50 89 GLN A O 1
ATOM 693 N N . ARG A 1 90 ? -4.768 -3.146 13.026 1.00 70.69 90 ARG A N 1
ATOM 694 C CA . ARG A 1 90 ? -4.216 -2.794 11.702 1.00 70.69 90 ARG A CA 1
ATOM 695 C C . ARG A 1 90 ? -4.521 -1.352 11.288 1.00 70.69 90 ARG A C 1
ATOM 697 O O . ARG A 1 90 ? -3.704 -0.729 10.631 1.00 70.69 90 ARG A O 1
ATOM 704 N N . TYR A 1 91 ? -5.646 -0.805 11.746 1.00 66.56 91 TYR A N 1
ATOM 705 C CA . TYR A 1 91 ? -6.048 0.582 11.487 1.00 66.56 91 TYR A CA 1
ATOM 706 C C . TYR A 1 91 ? -5.717 1.549 12.636 1.00 66.56 91 TYR A C 1
ATOM 708 O O . TYR A 1 91 ? -6.030 2.734 12.561 1.00 66.56 91 TYR A O 1
ATOM 716 N N . GLY A 1 92 ? -5.146 1.047 13.734 1.00 54.38 92 GLY A N 1
ATOM 717 C CA . GLY A 1 92 ? -5.063 1.747 15.014 1.00 54.38 92 GLY A CA 1
ATOM 718 C C . GLY A 1 92 ? -3.659 2.054 15.531 1.00 54.38 92 GLY A C 1
ATOM 719 O O . GLY A 1 92 ? -3.569 2.591 16.635 1.00 54.38 92 GLY A O 1
ATOM 720 N N . VAL A 1 93 ? -2.579 1.723 14.813 1.00 43.50 93 VAL A N 1
ATOM 721 C CA . VAL A 1 93 ? -1.207 1.938 15.314 1.00 43.50 93 VAL A CA 1
ATOM 722 C C . VAL A 1 93 ? -0.515 3.107 14.614 1.00 43.50 93 VAL A C 1
ATOM 724 O O . VAL A 1 93 ? 0.300 2.934 13.719 1.00 43.50 93 VAL A O 1
ATOM 727 N N . GLY A 1 94 ? -0.797 4.316 15.093 1.00 33.81 94 GLY A N 1
ATOM 728 C CA . GLY A 1 94 ? 0.281 5.265 15.353 1.00 33.81 94 GLY A CA 1
ATOM 729 C C . GLY A 1 94 ? 0.606 5.163 16.840 1.00 33.81 94 GLY A C 1
ATOM 730 O O . GLY A 1 94 ? -0.274 5.403 17.669 1.00 33.81 94 GLY A O 1
ATOM 731 N N . GLU A 1 95 ? 1.820 4.748 17.206 1.00 31.25 95 GLU A N 1
ATOM 732 C CA . GLU A 1 95 ? 2.257 4.809 18.605 1.00 31.25 95 GLU A CA 1
ATOM 733 C C . GLU A 1 95 ? 2.131 6.251 19.134 1.00 31.25 95 GLU A C 1
ATOM 735 O O . GLU A 1 95 ? 2.496 7.204 18.439 1.00 31.25 95 GLU A O 1
ATOM 740 N N . PRO A 1 96 ? 1.642 6.462 20.368 1.00 34.44 96 PRO A N 1
ATOM 741 C CA . PRO A 1 96 ? 1.652 7.786 20.958 1.00 34.44 96 PRO A CA 1
ATOM 742 C C . PRO A 1 96 ? 3.094 8.213 21.254 1.00 34.44 96 PRO A C 1
ATOM 744 O O . PRO A 1 96 ? 3.746 7.670 22.147 1.00 34.44 96 PRO A O 1
ATOM 747 N N . LEU A 1 97 ? 3.554 9.269 20.578 1.00 31.75 97 LEU A N 1
ATOM 748 C CA . LEU A 1 97 ? 4.654 10.089 21.076 1.00 31.75 97 LEU A CA 1
ATOM 749 C C . LEU A 1 97 ? 4.285 10.588 22.482 1.00 31.75 97 LEU A C 1
ATOM 751 O O . LEU A 1 97 ? 3.354 11.372 22.664 1.00 31.75 97 LEU A O 1
ATOM 755 N N . GLY A 1 98 ? 5.018 10.106 23.485 1.00 40.75 98 GLY A N 1
ATOM 756 C CA . GLY A 1 98 ? 5.016 10.655 24.837 1.00 40.75 98 GLY A CA 1
ATOM 757 C C . GLY A 1 98 ? 3.810 10.278 25.702 1.00 40.75 98 GLY A C 1
ATOM 758 O O . GLY A 1 98 ? 2.866 11.049 25.875 1.00 40.75 98 GLY A O 1
ATOM 759 N N . SER A 1 99 ? 3.912 9.153 26.406 1.00 32.41 99 SER A N 1
ATOM 760 C CA . SER A 1 99 ? 3.305 9.031 27.733 1.00 32.41 99 SER A CA 1
ATOM 761 C C . SER A 1 99 ? 4.354 8.568 28.735 1.00 32.41 99 SER A C 1
ATOM 763 O O . SER A 1 99 ? 4.525 7.376 28.982 1.00 32.41 99 SER A O 1
ATOM 765 N N . GLN A 1 100 ? 5.039 9.532 29.353 1.00 33.50 100 GLN A N 1
ATOM 766 C CA . GLN A 1 100 ? 5.542 9.329 30.705 1.00 33.50 100 GLN A CA 1
ATOM 767 C C . GLN A 1 100 ? 4.317 9.152 31.609 1.00 33.50 100 GLN A C 1
ATOM 769 O O . GLN A 1 100 ? 3.598 10.109 31.896 1.00 33.50 100 GLN A O 1
ATOM 774 N N . HIS A 1 101 ? 4.036 7.920 32.021 1.00 31.97 101 HIS A N 1
ATOM 775 C CA . HIS A 1 101 ? 3.137 7.656 33.136 1.00 31.97 101 HIS A CA 1
ATOM 776 C C . HIS A 1 101 ? 3.856 6.790 34.164 1.00 31.97 101 HIS A C 1
ATOM 778 O O . HIS A 1 101 ? 4.141 5.615 33.948 1.00 31.97 101 HIS A O 1
ATOM 784 N N . SER A 1 102 ? 4.161 7.475 35.265 1.00 31.80 102 SER A N 1
ATOM 785 C CA . SER A 1 102 ? 4.458 7.000 36.611 1.00 31.80 102 SER A CA 1
ATOM 786 C C . SER A 1 102 ? 4.108 5.529 36.854 1.00 31.80 102 SER A C 1
ATOM 788 O O . SER A 1 102 ? 2.943 5.121 36.868 1.00 31.80 102 SER A O 1
ATOM 790 N N . SER A 1 103 ? 5.146 4.728 37.075 1.00 33.16 103 SER A N 1
ATOM 791 C CA . SER A 1 103 ? 5.042 3.362 37.558 1.00 33.16 103 SER A CA 1
ATOM 792 C C . SER A 1 103 ? 4.545 3.360 39.009 1.00 33.16 103 SER A C 1
ATOM 794 O O . SER A 1 103 ? 5.221 3.792 39.938 1.00 33.16 103 SER A O 1
ATOM 796 N N . SER A 1 104 ? 3.339 2.831 39.220 1.00 32.16 104 SER A N 1
ATOM 797 C CA . SER A 1 104 ? 2.833 2.509 40.557 1.00 32.16 104 SER A CA 1
ATOM 798 C C . SER A 1 104 ? 3.728 1.441 41.230 1.00 32.16 104 SER A C 1
ATOM 800 O O . SER A 1 104 ? 3.954 0.387 40.623 1.00 32.16 104 SER A O 1
ATOM 802 N N . PRO A 1 105 ? 4.189 1.620 42.488 1.00 38.75 105 PRO A N 1
ATOM 803 C CA . PRO A 1 105 ? 5.169 0.731 43.136 1.00 38.75 105 PRO A CA 1
ATOM 804 C C . PRO A 1 105 ? 4.669 -0.675 43.522 1.00 38.75 105 PRO A C 1
ATOM 806 O O . PRO A 1 105 ? 5.399 -1.442 44.144 1.00 38.75 105 PRO A O 1
ATOM 809 N N . ARG A 1 106 ? 3.426 -1.061 43.204 1.00 39.78 106 ARG A N 1
ATOM 810 C CA . ARG A 1 106 ? 2.808 -2.291 43.746 1.00 39.78 106 ARG A CA 1
ATOM 811 C C . ARG A 1 106 ? 2.964 -3.558 42.897 1.00 39.78 106 ARG A C 1
ATOM 813 O O . ARG A 1 106 ? 2.481 -4.614 43.297 1.00 39.78 106 ARG A O 1
ATOM 820 N N . ARG A 1 107 ? 3.687 -3.519 41.771 1.00 44.06 107 ARG A N 1
ATOM 821 C CA . ARG A 1 107 ? 3.910 -4.703 40.904 1.00 44.06 107 ARG A CA 1
ATOM 822 C C . ARG A 1 107 ? 5.103 -5.596 41.289 1.00 44.06 107 ARG A C 1
ATOM 824 O O . ARG A 1 107 ? 5.415 -6.532 40.559 1.00 44.06 107 ARG A O 1
ATOM 831 N N . GLY A 1 108 ? 5.730 -5.368 42.446 1.00 35.88 108 GLY A N 1
ATOM 832 C CA . GLY A 1 108 ? 6.842 -6.187 42.954 1.00 35.88 108 GLY A CA 1
ATOM 833 C C . GLY A 1 108 ? 6.448 -7.506 43.639 1.00 35.88 108 GLY A C 1
ATOM 834 O O . GLY A 1 108 ? 7.307 -8.359 43.843 1.00 35.88 108 GLY A O 1
ATOM 835 N N . PHE A 1 109 ? 5.171 -7.714 43.982 1.00 41.22 109 PHE A N 1
ATOM 836 C CA . PHE A 1 109 ? 4.766 -8.849 44.829 1.00 41.22 109 PHE A CA 1
ATOM 837 C C . PHE A 1 109 ? 4.437 -10.141 44.052 1.00 41.22 109 PHE A C 1
ATOM 839 O O . PHE A 1 109 ? 4.621 -11.236 44.570 1.00 41.22 109 PHE A O 1
ATOM 846 N N . LEU A 1 110 ? 4.053 -10.051 42.773 1.00 41.66 110 LEU A N 1
ATOM 847 C CA . LEU A 1 110 ? 3.686 -11.228 41.961 1.00 41.66 110 LEU A CA 1
ATOM 848 C C . LEU A 1 110 ? 4.874 -11.915 41.260 1.00 41.66 110 LEU A C 1
ATOM 850 O O . LEU A 1 110 ? 4.722 -13.021 40.754 1.00 41.66 110 LEU A O 1
ATOM 854 N N . LYS A 1 111 ? 6.076 -11.321 41.285 1.00 39.06 111 LYS A N 1
ATOM 855 C CA . LYS A 1 111 ? 7.310 -11.956 40.776 1.00 39.06 111 LYS A CA 1
ATOM 856 C C . LYS A 1 111 ? 8.029 -12.851 41.798 1.00 39.06 111 LYS A C 1
ATOM 858 O O . LYS A 1 111 ? 9.014 -13.481 41.436 1.00 39.06 111 LYS A O 1
ATOM 863 N N . ARG A 1 112 ? 7.561 -12.921 43.053 1.00 41.56 112 ARG A N 1
ATOM 864 C CA . ARG A 1 112 ? 8.189 -13.726 44.124 1.00 41.56 112 ARG A CA 1
ATOM 865 C C . ARG A 1 112 ? 7.459 -15.026 44.477 1.00 41.56 112 ARG A C 1
ATOM 867 O O . ARG A 1 112 ? 7.999 -15.804 45.248 1.00 41.56 112 ARG A O 1
ATOM 874 N N . ILE A 1 113 ? 6.277 -15.282 43.912 1.00 42.34 113 ILE A N 1
ATOM 875 C CA . ILE A 1 113 ? 5.496 -16.507 44.189 1.00 42.34 113 ILE A CA 1
ATOM 876 C C . ILE A 1 113 ? 5.520 -17.479 42.986 1.00 42.34 113 ILE A C 1
ATOM 878 O O . ILE A 1 113 ? 5.202 -18.652 43.126 1.00 42.34 113 ILE A O 1
ATOM 882 N N . GLY A 1 114 ? 5.971 -17.031 41.805 1.00 33.16 114 GLY A N 1
ATOM 883 C CA . GLY A 1 114 ? 6.043 -17.853 40.584 1.00 33.16 114 GLY A CA 1
ATOM 884 C C . GLY A 1 114 ? 7.399 -18.512 40.293 1.00 33.16 114 GLY A C 1
ATOM 885 O O . GLY A 1 114 ? 7.546 -19.146 39.256 1.00 33.16 114 GLY A O 1
ATOM 886 N N . THR A 1 115 ? 8.399 -18.354 41.163 1.00 38.56 115 THR A N 1
ATOM 887 C CA . THR A 1 115 ? 9.806 -18.749 40.923 1.00 38.56 115 THR A CA 1
ATOM 888 C C . THR A 1 115 ? 10.330 -19.796 41.913 1.00 38.56 115 THR A C 1
ATOM 890 O O . THR A 1 115 ? 11.532 -19.896 42.133 1.00 38.56 115 THR A O 1
ATOM 893 N N . THR A 1 116 ? 9.443 -20.611 42.492 1.00 36.72 116 THR A N 1
ATOM 894 C CA . THR A 1 116 ? 9.806 -21.692 43.436 1.00 36.72 116 THR A CA 1
ATOM 895 C C . THR A 1 116 ? 9.172 -23.054 43.123 1.00 36.72 116 THR A C 1
ATOM 897 O O . THR A 1 116 ? 9.163 -23.929 43.980 1.00 36.72 116 THR A O 1
ATOM 900 N N . ALA A 1 117 ? 8.696 -23.286 41.891 1.00 35.53 117 ALA A N 1
ATOM 901 C CA . ALA A 1 117 ? 8.124 -24.583 41.488 1.00 35.53 117 ALA A CA 1
ATOM 902 C C . ALA A 1 117 ? 8.621 -25.135 40.133 1.00 35.53 117 ALA A C 1
ATOM 904 O O . ALA A 1 117 ? 7.972 -25.993 39.546 1.00 35.53 117 ALA A O 1
ATOM 905 N N . GLY A 1 118 ? 9.770 -24.686 39.620 1.00 32.50 118 GLY A N 1
ATOM 906 C CA . GLY A 1 118 ? 10.263 -25.146 38.312 1.00 32.50 118 GLY A CA 1
ATOM 907 C C . GLY A 1 118 ? 11.772 -25.054 38.137 1.00 32.50 118 GLY A C 1
ATOM 908 O O . GLY A 1 118 ? 12.235 -24.670 37.071 1.00 32.50 118 GLY A O 1
ATOM 909 N N . LEU A 1 119 ? 12.541 -25.340 39.190 1.00 31.62 119 LEU A N 1
ATOM 910 C CA . LEU A 1 119 ? 14.002 -25.246 39.168 1.00 31.62 119 LEU A CA 1
ATOM 911 C C . LEU A 1 119 ? 14.620 -26.481 39.831 1.00 31.62 119 LEU A C 1
ATOM 913 O O . LEU A 1 119 ? 15.214 -26.390 40.897 1.00 31.62 119 LEU A O 1
ATOM 917 N N . LEU A 1 120 ? 14.418 -27.650 39.213 1.00 34.31 120 LEU A N 1
ATOM 918 C CA . LEU A 1 120 ? 15.110 -28.893 39.583 1.00 34.31 120 LEU A CA 1
ATOM 919 C C . LEU A 1 120 ? 15.441 -29.822 38.403 1.00 34.31 120 LEU A C 1
ATOM 921 O O . LEU A 1 120 ? 15.734 -30.988 38.631 1.00 34.31 120 LEU A O 1
ATOM 925 N N . LEU A 1 121 ? 15.475 -29.343 37.155 1.00 33.47 121 LEU A N 1
ATOM 926 C CA . LEU A 1 121 ? 16.070 -30.111 36.054 1.00 33.47 121 LEU A CA 1
ATOM 927 C C . LEU A 1 121 ? 16.838 -29.172 35.117 1.00 33.47 121 LEU A C 1
ATOM 929 O O . LEU A 1 121 ? 16.280 -28.199 34.624 1.00 33.47 121 LEU A O 1
ATOM 933 N N . PHE A 1 122 ? 18.104 -29.523 34.886 1.00 37.03 122 PHE A N 1
ATOM 934 C CA . PHE A 1 122 ? 19.125 -28.883 34.043 1.00 37.03 122 PHE A CA 1
ATOM 935 C C . PHE A 1 122 ? 19.978 -27.801 34.714 1.00 37.03 122 PHE A C 1
ATOM 937 O O . PHE A 1 122 ? 19.615 -26.637 34.867 1.00 37.03 122 PHE A O 1
ATOM 944 N N . GLY A 1 123 ? 21.166 -28.250 35.120 1.00 27.59 123 GLY A N 1
ATOM 945 C CA . GLY A 1 123 ? 22.232 -27.428 35.651 1.00 27.59 123 GLY A CA 1
ATOM 946 C C . GLY A 1 123 ? 23.053 -26.704 34.582 1.00 27.59 123 GLY A C 1
ATOM 947 O O . GLY A 1 123 ? 23.171 -27.138 33.444 1.00 27.59 123 GLY A O 1
ATOM 948 N N . HIS A 1 124 ? 23.656 -25.609 35.043 1.00 29.25 124 HIS A N 1
ATOM 949 C CA . HIS A 1 124 ? 25.053 -25.218 34.851 1.00 29.25 124 HIS A CA 1
ATOM 950 C C . HIS A 1 124 ? 25.592 -25.183 33.412 1.00 29.25 124 HIS A C 1
ATOM 952 O O . HIS A 1 124 ? 26.259 -26.104 32.954 1.00 29.25 124 HIS A O 1
ATOM 958 N N . ALA A 1 125 ? 25.469 -24.007 32.793 1.00 28.91 125 ALA A N 1
ATOM 959 C CA . ALA A 1 125 ? 26.526 -23.450 31.954 1.00 28.91 125 ALA A CA 1
ATOM 960 C C . ALA A 1 125 ? 26.562 -21.923 32.133 1.00 28.91 125 ALA A C 1
ATOM 962 O O . ALA A 1 125 ? 25.716 -21.194 31.620 1.00 28.91 125 ALA A O 1
ATOM 963 N N . SER A 1 126 ? 27.544 -21.441 32.896 1.00 32.59 126 SER A N 1
ATOM 964 C CA . SER A 1 126 ? 27.891 -20.022 32.976 1.00 32.59 126 SER A CA 1
ATOM 965 C C . SER A 1 126 ? 28.575 -19.603 31.677 1.00 32.59 126 SER A C 1
ATOM 967 O O . SER A 1 126 ? 29.769 -19.839 31.501 1.00 32.59 126 SER A O 1
ATOM 969 N N . LEU A 1 127 ? 27.835 -18.964 30.773 1.00 28.73 127 LEU A N 1
ATOM 970 C CA . LEU A 1 127 ? 28.408 -18.245 29.638 1.00 28.73 127 LEU A CA 1
ATOM 971 C C . LEU A 1 127 ? 28.445 -16.754 29.969 1.00 28.73 127 LEU A C 1
ATOM 973 O O . LEU A 1 127 ? 27.439 -16.052 29.959 1.00 28.73 127 LEU A O 1
ATOM 977 N N . SER A 1 128 ? 29.652 -16.301 30.301 1.00 33.72 128 SER A N 1
ATOM 978 C CA . SER A 1 128 ? 30.025 -14.896 30.425 1.00 33.72 128 SER A CA 1
ATOM 979 C C . SER A 1 128 ? 29.925 -14.231 29.050 1.00 33.72 128 SER A C 1
ATOM 981 O O . SER A 1 128 ? 30.825 -14.355 28.218 1.00 33.72 128 SER A O 1
ATOM 983 N N . SER A 1 129 ? 28.815 -13.545 28.782 1.00 30.78 129 SER A N 1
ATOM 984 C CA . SER A 1 129 ? 28.696 -12.673 27.618 1.00 30.78 129 SER A CA 1
ATOM 985 C C . SER A 1 129 ? 29.418 -11.362 27.920 1.00 30.78 129 SER A C 1
ATOM 987 O O . SER A 1 129 ? 28.885 -10.488 28.607 1.00 30.78 129 SER A O 1
ATOM 989 N N . LYS A 1 130 ? 30.641 -11.221 27.401 1.00 31.25 130 LYS A N 1
ATOM 990 C CA . LYS A 1 130 ? 31.255 -9.906 27.215 1.00 31.25 130 LYS A CA 1
ATOM 991 C C . LYS A 1 130 ? 30.319 -9.074 26.342 1.00 31.25 130 LYS A C 1
ATOM 993 O O . LYS A 1 130 ? 30.087 -9.397 25.181 1.00 31.25 130 LYS A O 1
ATOM 998 N N . THR A 1 131 ? 29.787 -8.013 26.927 1.00 34.19 131 THR A N 1
ATOM 999 C CA . THR A 1 131 ? 29.055 -6.942 26.263 1.00 34.19 131 THR A CA 1
ATOM 1000 C C . THR A 1 131 ? 29.994 -6.252 25.275 1.00 34.19 131 THR A C 1
ATOM 1002 O O . THR A 1 131 ? 30.778 -5.377 25.634 1.00 34.19 131 THR A O 1
ATOM 1005 N N . LEU A 1 132 ? 29.940 -6.676 24.013 1.00 31.73 132 LEU A N 1
ATOM 1006 C CA . LEU A 1 132 ? 30.378 -5.864 22.885 1.00 31.73 132 LEU A CA 1
ATOM 1007 C C . LEU A 1 132 ? 29.292 -4.816 22.651 1.00 31.73 132 LEU A C 1
ATOM 1009 O O . LEU A 1 132 ? 28.357 -5.009 21.880 1.00 31.73 132 LEU A O 1
ATOM 1013 N N . SER A 1 133 ? 29.421 -3.703 23.365 1.00 36.44 133 SER A N 1
ATOM 1014 C CA . SER A 1 133 ? 28.745 -2.454 23.041 1.00 36.44 133 SER A CA 1
ATOM 1015 C C . SER A 1 133 ? 29.374 -1.894 21.764 1.00 36.44 133 SER A C 1
ATOM 1017 O O . SER A 1 133 ? 30.162 -0.953 21.803 1.00 36.44 133 SER A O 1
ATOM 1019 N N . ALA A 1 134 ? 29.078 -2.514 20.622 1.00 36.00 134 ALA A N 1
ATOM 1020 C CA . ALA A 1 134 ? 29.238 -1.846 19.345 1.00 36.00 134 ALA A CA 1
ATOM 1021 C C . ALA A 1 134 ? 28.173 -0.745 19.311 1.00 36.00 134 ALA A C 1
ATOM 1023 O O . ALA A 1 134 ? 26.979 -1.032 19.244 1.00 36.00 134 ALA A O 1
ATOM 1024 N N . GLN A 1 135 ? 28.609 0.509 19.431 1.00 33.72 135 GLN A N 1
ATOM 1025 C CA . GLN A 1 135 ? 27.818 1.665 19.028 1.00 33.72 135 GLN A CA 1
ATOM 1026 C C . GLN A 1 135 ? 27.381 1.436 17.577 1.00 33.72 135 GLN A C 1
ATOM 1028 O O . GLN A 1 135 ? 28.146 1.677 16.645 1.00 33.72 135 GLN A O 1
ATOM 1033 N N . SER A 1 136 ? 26.163 0.934 17.380 1.00 38.31 136 SER A N 1
ATOM 1034 C CA . SER A 1 136 ? 25.490 1.051 16.098 1.00 38.31 136 SER A CA 1
ATOM 1035 C C . SER A 1 136 ? 25.234 2.538 15.905 1.00 38.31 136 SER A C 1
ATOM 1037 O O . SER A 1 136 ? 24.410 3.120 16.612 1.00 38.31 136 SER A O 1
ATOM 1039 N N . ASN A 1 137 ? 25.975 3.169 14.997 1.00 40.78 137 ASN A N 1
ATOM 1040 C CA . ASN A 1 137 ? 25.548 4.443 14.439 1.00 40.78 137 ASN A CA 1
ATOM 1041 C C . ASN A 1 137 ? 24.092 4.261 13.998 1.00 40.78 137 ASN A C 1
ATOM 1043 O O . ASN A 1 137 ? 23.808 3.376 13.193 1.00 40.78 137 ASN A O 1
ATOM 1047 N N . GLU A 1 138 ? 23.181 5.042 14.583 1.00 44.16 138 GLU A N 1
ATOM 1048 C CA . GLU A 1 138 ? 21.789 5.159 14.150 1.00 44.16 138 GLU A CA 1
ATOM 1049 C C . GLU A 1 138 ? 21.784 5.668 12.701 1.00 44.16 138 GLU A C 1
ATOM 1051 O O . GLU A 1 138 ? 21.620 6.857 12.433 1.00 44.16 138 GLU A O 1
ATOM 1056 N N . GLN A 1 139 ? 21.975 4.771 11.740 1.00 46.12 139 GLN A N 1
ATOM 1057 C CA . GLN A 1 139 ? 21.621 5.012 10.355 1.00 46.12 139 GLN A CA 1
ATOM 1058 C C . GLN A 1 139 ? 20.096 4.937 10.309 1.00 46.12 139 GLN A C 1
ATOM 1060 O O . GLN A 1 139 ? 19.519 3.891 10.033 1.00 46.12 139 GLN A O 1
ATOM 1065 N N . LYS A 1 140 ? 19.445 6.034 10.725 1.00 52.28 140 LYS A N 1
ATOM 1066 C CA . LYS A 1 140 ? 17.987 6.174 10.746 1.00 52.28 140 LYS A CA 1
ATOM 1067 C C . LYS A 1 140 ? 17.465 6.050 9.320 1.00 52.28 140 LYS A C 1
ATOM 1069 O O . LYS A 1 140 ? 17.487 6.996 8.538 1.00 52.28 140 LYS A O 1
ATOM 1074 N N . SER A 1 141 ? 17.050 4.827 9.031 1.00 67.38 141 SER A N 1
ATOM 1075 C CA . SER A 1 141 ? 16.356 4.339 7.857 1.00 67.38 141 SER A CA 1
ATOM 1076 C C . SER A 1 141 ? 15.063 5.125 7.659 1.00 67.38 141 SER A C 1
ATOM 1078 O O . SER A 1 141 ? 14.154 5.001 8.468 1.00 67.38 141 SER A O 1
ATOM 1080 N N . TRP A 1 142 ? 14.991 5.906 6.589 1.00 74.31 142 TRP A N 1
ATOM 1081 C CA . TRP A 1 142 ? 13.787 6.574 6.089 1.00 74.31 142 TRP A CA 1
ATOM 1082 C C . TRP A 1 142 ? 13.100 7.584 7.029 1.00 74.31 142 TRP A C 1
ATOM 1084 O O . TRP A 1 142 ? 12.611 7.258 8.107 1.00 74.31 142 TRP A O 1
ATOM 1094 N N . GLN A 1 143 ? 13.011 8.843 6.595 1.00 81.44 143 GLN A N 1
ATOM 1095 C CA . GLN A 1 143 ? 12.347 9.910 7.351 1.00 81.44 143 GLN A CA 1
ATOM 1096 C C . GLN A 1 143 ? 11.199 10.507 6.547 1.00 81.44 143 GLN A C 1
ATOM 1098 O O . GLN A 1 143 ? 11.398 10.945 5.418 1.00 81.44 143 GLN A O 1
ATOM 1103 N N . ILE A 1 144 ? 10.002 10.550 7.138 1.00 81.94 144 ILE A N 1
ATOM 1104 C CA . ILE A 1 144 ? 8.853 11.237 6.539 1.00 81.94 144 ILE A CA 1
ATOM 1105 C C . ILE A 1 144 ? 9.142 12.739 6.527 1.00 81.94 144 ILE A C 1
ATOM 1107 O O . ILE A 1 144 ? 9.424 13.325 7.575 1.00 81.94 144 ILE A O 1
ATOM 1111 N N . ILE A 1 145 ? 9.033 13.366 5.357 1.00 82.38 145 ILE A N 1
ATOM 1112 C CA . ILE A 1 145 ? 9.201 14.810 5.191 1.00 82.38 145 ILE A CA 1
ATOM 1113 C C . ILE A 1 145 ? 7.867 15.478 4.858 1.00 82.38 145 ILE A C 1
ATOM 1115 O O . ILE A 1 145 ? 7.122 15.045 3.986 1.00 82.38 145 ILE A O 1
ATOM 1119 N N . THR A 1 146 ? 7.569 16.570 5.558 1.00 75.69 146 THR A N 1
ATOM 1120 C CA . THR A 1 146 ? 6.373 17.408 5.345 1.00 75.69 146 THR A CA 1
ATOM 1121 C C . THR A 1 146 ? 6.734 18.830 4.902 1.00 75.69 146 THR A C 1
ATOM 1123 O O . THR A 1 146 ? 5.900 19.733 4.921 1.00 75.69 146 THR A O 1
ATOM 1126 N N . SER A 1 147 ? 7.999 19.048 4.530 1.00 77.75 147 SER A N 1
ATOM 1127 C CA . SER A 1 147 ? 8.537 20.350 4.141 1.00 77.75 147 SER A CA 1
ATOM 1128 C C . SER A 1 147 ? 8.083 20.773 2.738 1.00 77.75 147 SER A C 1
ATOM 1130 O O . SER A 1 147 ? 7.553 19.983 1.955 1.00 77.75 147 SER A O 1
ATOM 1132 N N . VAL A 1 148 ? 8.352 22.038 2.397 1.00 78.56 148 VAL A N 1
ATOM 1133 C CA . VAL A 1 148 ? 8.147 22.590 1.045 1.00 78.56 148 VAL A CA 1
ATOM 1134 C C . VAL A 1 148 ? 8.836 21.730 -0.024 1.00 78.56 148 VAL A C 1
ATOM 1136 O O . VAL A 1 148 ? 8.265 21.510 -1.087 1.00 78.56 148 VAL A O 1
ATOM 1139 N N . GLU A 1 149 ? 10.013 21.177 0.279 1.00 82.44 149 GLU A N 1
ATOM 1140 C CA . GLU A 1 149 ? 10.740 20.264 -0.612 1.00 82.44 149 GLU A CA 1
ATOM 1141 C C . GLU A 1 149 ? 9.918 19.007 -0.937 1.00 82.44 149 GLU A C 1
ATOM 1143 O O . GLU A 1 149 ? 9.800 18.632 -2.102 1.00 82.44 149 GLU A O 1
ATOM 1148 N N . GLY A 1 150 ? 9.245 18.414 0.056 1.00 86.31 150 GLY A N 1
ATOM 1149 C CA . GLY A 1 150 ? 8.362 17.266 -0.165 1.00 86.31 150 GLY A CA 1
ATOM 1150 C C . GLY A 1 150 ? 7.205 17.584 -1.115 1.00 86.31 150 GLY A C 1
ATOM 1151 O O . GLY A 1 150 ? 6.895 16.787 -1.999 1.00 86.31 150 GLY A O 1
ATOM 1152 N N . SER A 1 151 ? 6.611 18.779 -1.002 1.00 86.81 151 SER A N 1
ATOM 1153 C CA . SER A 1 151 ? 5.506 19.199 -1.879 1.00 86.81 151 SER A CA 1
ATOM 1154 C C . SER A 1 151 ? 5.909 19.314 -3.355 1.00 86.81 151 SER A C 1
ATOM 1156 O O . SER A 1 151 ? 5.091 19.064 -4.244 1.00 86.81 151 SER A O 1
ATOM 1158 N N . GLU A 1 152 ? 7.179 19.622 -3.631 1.00 92.56 152 GLU A N 1
ATOM 1159 C CA . GLU A 1 152 ? 7.705 19.655 -4.993 1.00 92.56 152 GLU A CA 1
ATOM 1160 C C . GLU A 1 152 ? 7.753 18.248 -5.602 1.00 92.56 152 GLU A C 1
ATOM 1162 O O . GLU A 1 152 ? 7.266 18.049 -6.715 1.00 92.56 152 GLU A O 1
ATOM 1167 N N . PHE A 1 153 ? 8.239 17.250 -4.858 1.00 94.12 153 PHE A N 1
ATOM 1168 C CA . PHE A 1 153 ? 8.241 15.855 -5.311 1.00 94.12 153 PHE A CA 1
ATOM 1169 C C . PHE A 1 153 ? 6.827 15.292 -5.496 1.00 94.12 153 PHE A C 1
ATOM 1171 O O . PHE A 1 153 ? 6.584 14.542 -6.446 1.00 94.12 153 PHE A O 1
ATOM 1178 N N . VAL A 1 154 ? 5.864 15.698 -4.660 1.00 93.56 154 VAL A N 1
ATOM 1179 C CA . VAL A 1 154 ? 4.443 15.376 -4.883 1.00 93.56 154 VAL A CA 1
ATOM 1180 C C . VAL A 1 154 ? 3.968 15.949 -6.215 1.00 93.56 154 VAL A C 1
ATOM 1182 O O . VAL A 1 154 ? 3.391 15.224 -7.024 1.00 93.56 154 VAL A O 1
ATOM 1185 N N . SER A 1 155 ? 4.257 17.223 -6.489 1.00 93.44 155 SER A N 1
ATOM 1186 C CA . SER A 1 155 ? 3.893 17.857 -7.759 1.00 93.44 155 SER A CA 1
ATOM 1187 C C . SER A 1 155 ? 4.549 17.167 -8.961 1.00 93.44 155 SER A C 1
ATOM 1189 O O . SER A 1 155 ? 3.868 16.893 -9.951 1.00 93.44 155 SER A O 1
ATOM 1191 N N . LEU A 1 156 ? 5.840 16.824 -8.873 1.00 95.62 156 LEU A N 1
ATOM 1192 C CA . LEU A 1 156 ? 6.547 16.061 -9.908 1.00 95.62 156 LEU A CA 1
ATOM 1193 C C . LEU A 1 156 ? 5.879 14.703 -10.155 1.00 95.62 156 LEU A C 1
ATOM 1195 O O . LEU A 1 156 ? 5.653 14.333 -11.306 1.00 95.62 156 LEU A O 1
ATOM 1199 N N . THR A 1 157 ? 5.495 14.004 -9.085 1.00 95.50 157 THR A N 1
ATOM 1200 C CA . THR A 1 157 ? 4.814 12.705 -9.162 1.00 95.50 157 THR A CA 1
ATOM 1201 C C . THR A 1 157 ? 3.467 12.830 -9.864 1.00 95.50 157 THR A C 1
ATOM 1203 O O . THR A 1 157 ? 3.236 12.156 -10.866 1.00 95.50 157 THR A O 1
ATOM 1206 N N . LEU A 1 158 ? 2.595 13.729 -9.398 1.00 94.38 158 LEU A N 1
ATOM 1207 C CA . LEU A 1 158 ? 1.232 13.877 -9.920 1.00 94.38 158 LEU A CA 1
ATOM 1208 C C . LEU A 1 158 ? 1.193 14.408 -11.362 1.00 94.38 158 LEU A C 1
ATOM 1210 O O . LEU A 1 158 ? 0.253 14.130 -12.107 1.00 94.38 158 LEU A O 1
ATOM 1214 N N . ASN A 1 159 ? 2.215 15.161 -11.778 1.00 95.38 159 ASN A N 1
ATOM 1215 C CA . ASN A 1 159 ? 2.315 15.678 -13.142 1.00 95.38 159 ASN A CA 1
ATOM 1216 C C . ASN A 1 159 ? 3.052 14.742 -14.109 1.00 95.38 159 ASN A C 1
ATOM 1218 O O . ASN A 1 159 ? 2.986 14.981 -15.324 1.00 95.38 159 ASN A O 1
ATOM 1222 N N . SER A 1 160 ? 3.713 13.699 -13.596 1.00 96.12 160 SER A N 1
ATOM 1223 C CA . SER A 1 160 ? 4.502 12.763 -14.395 1.00 96.12 160 SER A CA 1
ATOM 1224 C C . SER A 1 160 ? 3.651 12.023 -15.442 1.00 96.12 160 SER A C 1
ATOM 1226 O O . SER A 1 160 ? 2.483 11.699 -15.190 1.00 96.12 160 SER A O 1
ATOM 1228 N N . PRO A 1 161 ? 4.209 11.737 -16.634 1.00 95.44 161 PRO A N 1
ATOM 1229 C CA . PRO A 1 161 ? 3.551 10.888 -17.625 1.00 95.44 161 PRO A CA 1
ATOM 1230 C C . PRO A 1 161 ? 3.208 9.494 -17.089 1.00 95.44 161 PRO A C 1
ATOM 1232 O O . PRO A 1 161 ? 2.178 8.934 -17.459 1.00 95.44 161 PRO A O 1
ATOM 1235 N N . GLU A 1 162 ? 4.054 8.938 -16.223 1.00 93.81 162 GLU A N 1
ATOM 1236 C CA . GLU A 1 162 ? 3.895 7.605 -15.646 1.00 93.81 162 GLU A CA 1
ATOM 1237 C C . GLU A 1 162 ? 2.681 7.547 -14.724 1.00 93.81 162 GLU A C 1
ATOM 1239 O O . GLU A 1 162 ? 1.846 6.661 -14.874 1.00 93.81 162 GLU A O 1
ATOM 1244 N N . TYR A 1 163 ? 2.522 8.537 -13.842 1.00 93.81 163 TYR A N 1
ATOM 1245 C CA . TYR A 1 163 ? 1.359 8.602 -12.962 1.00 93.81 163 TYR A CA 1
ATOM 1246 C C . TYR A 1 163 ? 0.057 8.781 -13.747 1.00 93.81 163 TYR A C 1
ATOM 1248 O O . TYR A 1 163 ? -0.937 8.124 -13.456 1.00 93.81 163 TYR A O 1
ATOM 1256 N N . LYS A 1 164 ? 0.054 9.630 -14.782 1.00 93.19 164 LYS A N 1
ATOM 1257 C CA . LYS A 1 164 ? -1.131 9.822 -15.635 1.00 93.19 164 LYS A CA 1
ATOM 1258 C C . LYS A 1 164 ? -1.537 8.527 -16.334 1.00 93.19 164 LYS A C 1
ATOM 1260 O O . LYS A 1 164 ? -2.700 8.149 -16.268 1.00 93.19 164 LYS A O 1
ATOM 1265 N N . LYS A 1 165 ? -0.571 7.812 -16.918 1.00 91.31 165 LYS A N 1
ATOM 1266 C CA . LYS A 1 165 ? -0.813 6.496 -17.529 1.00 91.31 165 LYS A CA 1
ATOM 1267 C C . LYS A 1 165 ? -1.352 5.481 -16.529 1.00 91.31 165 LYS A C 1
ATOM 1269 O O . LYS A 1 165 ? -2.270 4.743 -16.871 1.00 91.31 165 LYS A O 1
ATOM 1274 N N . PHE A 1 166 ? -0.812 5.470 -15.314 1.00 90.69 166 PHE A N 1
ATOM 1275 C CA . PHE A 1 166 ? -1.313 4.623 -14.240 1.00 90.69 166 PHE A CA 1
ATOM 1276 C C . PHE A 1 166 ? -2.778 4.947 -13.900 1.00 90.69 166 PHE A C 1
ATOM 1278 O O . PHE A 1 166 ? -3.617 4.056 -13.836 1.00 90.69 166 PHE A O 1
ATOM 1285 N N . VAL A 1 167 ? -3.136 6.223 -13.746 1.00 89.56 167 VAL A N 1
ATOM 1286 C CA . VAL A 1 167 ? -4.529 6.629 -13.477 1.00 89.56 167 VAL A CA 1
ATOM 1287 C C . VAL A 1 167 ? -5.468 6.272 -14.640 1.00 89.56 167 VAL A C 1
ATOM 1289 O O . VAL A 1 167 ? -6.589 5.798 -14.420 1.00 89.56 167 VAL A O 1
ATOM 1292 N N . ASP A 1 168 ? -5.009 6.437 -15.880 1.00 88.81 168 ASP A N 1
ATOM 1293 C CA . ASP A 1 168 ? -5.763 6.034 -17.069 1.00 88.81 168 ASP A CA 1
ATOM 1294 C C . ASP A 1 168 ? -5.978 4.510 -17.104 1.00 88.81 168 ASP A C 1
ATOM 1296 O O . ASP A 1 168 ? -7.074 4.039 -17.428 1.00 88.81 168 ASP A O 1
ATOM 1300 N N . SER A 1 169 ? -4.963 3.723 -16.725 1.00 85.94 169 SER A N 1
ATOM 1301 C CA . SER A 1 169 ? -5.044 2.259 -16.692 1.00 85.94 169 SER A CA 1
ATOM 1302 C C . SER A 1 169 ? -5.954 1.748 -15.569 1.00 85.94 169 SER A C 1
ATOM 1304 O O . SER A 1 169 ? -6.690 0.779 -15.786 1.00 85.94 169 SER A O 1
ATOM 1306 N N . LEU A 1 170 ? -6.007 2.435 -14.420 1.00 84.31 170 LEU A N 1
ATOM 1307 C CA . LEU A 1 170 ? -6.994 2.170 -13.366 1.00 84.31 170 LEU A CA 1
ATOM 1308 C C . LEU A 1 170 ? -8.428 2.339 -13.884 1.00 84.31 170 LEU A C 1
ATOM 1310 O O . LEU A 1 170 ? -9.273 1.470 -13.669 1.00 84.31 170 LEU A O 1
ATOM 1314 N N . SER A 1 171 ? -8.686 3.420 -14.625 1.00 80.00 171 SER A N 1
ATOM 1315 C CA . SER A 1 171 ? -10.017 3.714 -15.173 1.00 80.00 171 SER A CA 1
ATOM 1316 C C . SER A 1 171 ? -10.479 2.644 -16.168 1.00 80.00 171 SER A C 1
ATOM 1318 O O . SER A 1 171 ? -11.647 2.256 -16.177 1.00 80.00 171 SER A O 1
ATOM 1320 N N . GLN A 1 172 ? -9.559 2.114 -16.981 1.00 81.62 172 GLN A N 1
ATOM 1321 C CA . GLN A 1 172 ? -9.853 1.043 -17.942 1.00 81.62 172 GLN A CA 1
ATOM 1322 C C . GLN A 1 172 ? -10.131 -0.308 -17.276 1.00 81.62 172 GLN A C 1
ATOM 1324 O O . GLN A 1 172 ? -10.879 -1.119 -17.820 1.00 81.62 172 GLN A O 1
ATOM 1329 N N . LYS A 1 173 ? -9.550 -0.560 -16.099 1.00 76.25 173 LYS A N 1
ATOM 1330 C CA . LYS A 1 173 ? -9.724 -1.821 -15.361 1.00 76.25 173 LYS A CA 1
ATOM 1331 C C . LYS A 1 173 ? -11.065 -1.924 -14.633 1.00 76.25 173 LYS A C 1
ATOM 1333 O O . LYS A 1 173 ? -11.391 -2.994 -14.129 1.00 76.25 173 LYS A O 1
ATOM 1338 N N . GLY A 1 174 ? -11.873 -0.863 -14.652 1.00 58.66 174 GLY A N 1
ATOM 1339 C CA . GLY A 1 174 ? -13.290 -0.931 -14.298 1.00 58.66 174 GLY A CA 1
ATOM 1340 C C . GLY A 1 174 ? -13.578 -1.040 -12.804 1.00 58.66 174 GLY A C 1
ATOM 1341 O O . GLY A 1 174 ? -14.719 -1.314 -12.437 1.00 58.66 174 GLY A O 1
ATOM 1342 N N . ASP A 1 175 ? -12.591 -0.797 -11.941 1.00 65.50 175 ASP A N 1
ATOM 1343 C CA . ASP A 1 175 ? -12.837 -0.696 -10.506 1.00 65.50 175 ASP A CA 1
ATOM 1344 C C . ASP A 1 175 ? -13.225 0.747 -10.161 1.00 65.50 175 ASP A C 1
ATOM 1346 O O . ASP A 1 175 ? -12.420 1.564 -9.714 1.00 65.50 175 ASP A O 1
ATOM 1350 N N . SER A 1 176 ? -14.488 1.084 -10.441 1.00 56.47 176 SER A N 1
ATOM 1351 C CA . SER A 1 176 ? -15.061 2.426 -10.250 1.00 56.47 176 SER A CA 1
ATOM 1352 C C . SER A 1 176 ? -15.035 2.918 -8.799 1.00 56.47 176 SER A C 1
ATOM 1354 O O . SER A 1 176 ? -15.428 4.051 -8.530 1.00 56.47 176 SER A O 1
ATOM 1356 N N . ASN A 1 177 ? -14.615 2.066 -7.865 1.00 68.62 177 ASN A N 1
ATOM 1357 C CA . ASN A 1 177 ? -14.528 2.380 -6.447 1.00 68.62 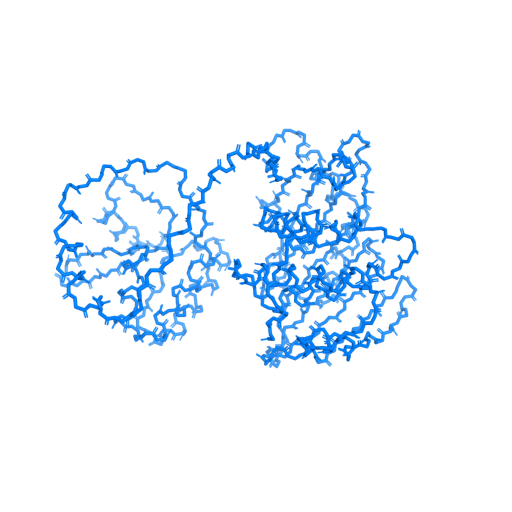177 ASN A CA 1
ATOM 1358 C C . ASN A 1 177 ? -13.147 2.896 -6.036 1.00 68.62 177 ASN A C 1
ATOM 1360 O O . ASN A 1 177 ? -13.003 3.340 -4.898 1.00 68.62 177 ASN A O 1
ATOM 1364 N N . LEU A 1 178 ? -12.147 2.859 -6.925 1.00 75.00 178 LEU A N 1
ATOM 1365 C CA . LEU A 1 178 ? -10.817 3.363 -6.609 1.00 75.00 178 LEU A CA 1
ATOM 1366 C C . LEU A 1 178 ? -10.800 4.892 -6.578 1.00 75.00 178 LEU A C 1
ATOM 1368 O O . LEU A 1 178 ? -10.998 5.565 -7.588 1.00 75.00 178 LEU A O 1
ATOM 1372 N N . ILE A 1 179 ? -10.527 5.441 -5.399 1.00 76.50 179 ILE A N 1
ATOM 1373 C CA . ILE A 1 179 ? -10.420 6.873 -5.148 1.00 76.50 179 ILE A CA 1
ATOM 1374 C C . ILE A 1 179 ? -8.982 7.178 -4.743 1.00 76.50 179 ILE A C 1
ATOM 1376 O O . ILE A 1 179 ? -8.485 6.699 -3.721 1.00 76.50 179 ILE A O 1
ATOM 1380 N N . ILE A 1 180 ? -8.324 8.024 -5.528 1.00 81.50 180 ILE A N 1
ATOM 1381 C CA . ILE A 1 180 ? -6.988 8.543 -5.235 1.00 81.50 180 ILE A CA 1
ATOM 1382 C C . ILE A 1 180 ? -7.078 9.492 -4.035 1.00 81.50 180 ILE A C 1
ATOM 1384 O O . ILE A 1 180 ? -7.762 10.517 -4.095 1.00 81.50 180 ILE A O 1
ATOM 1388 N N . GLN A 1 181 ? -6.366 9.187 -2.951 1.00 79.25 181 GLN A N 1
ATOM 1389 C CA . GLN A 1 181 ? -6.390 9.989 -1.728 1.00 79.25 181 GLN A CA 1
ATOM 1390 C C . GLN A 1 181 ? -5.246 11.006 -1.715 1.00 79.25 181 GLN A C 1
ATOM 1392 O O . GLN A 1 181 ? -4.235 10.848 -1.035 1.00 79.25 181 GLN A O 1
ATOM 1397 N N . LEU A 1 182 ? -5.423 12.102 -2.456 1.00 81.19 182 LEU A N 1
ATOM 1398 C CA . LEU A 1 182 ? -4.412 13.166 -2.546 1.00 81.19 182 LEU A CA 1
ATOM 1399 C C . LEU A 1 182 ? -4.101 13.843 -1.198 1.00 81.19 182 LEU A C 1
ATOM 1401 O O . LEU A 1 182 ? -3.019 14.395 -1.027 1.00 81.19 182 LEU A O 1
ATOM 1405 N N . SER A 1 183 ? -5.023 13.797 -0.232 1.00 75.56 183 SER A N 1
ATOM 1406 C CA . SER A 1 183 ? -4.810 14.325 1.123 1.00 75.56 183 SER A CA 1
ATOM 1407 C C . SER A 1 183 ? -3.875 13.470 1.981 1.00 75.56 183 SER A C 1
ATOM 1409 O O . SER A 1 183 ? -3.436 13.928 3.031 1.00 75.56 183 SER A O 1
ATOM 1411 N N . GLU A 1 184 ? -3.594 12.238 1.560 1.00 81.81 184 GLU A N 1
ATOM 1412 C CA . GLU A 1 184 ? -2.818 11.256 2.323 1.00 81.81 184 GLU A CA 1
ATOM 1413 C C . GLU A 1 184 ? -1.489 10.911 1.637 1.00 81.81 184 GLU A C 1
ATOM 1415 O O . GLU A 1 184 ? -0.847 9.926 1.992 1.00 81.81 184 GLU A O 1
ATOM 1420 N N . VAL A 1 185 ? -1.053 11.712 0.657 1.00 85.88 185 VAL A N 1
ATOM 1421 C CA . VAL A 1 185 ? 0.237 11.505 -0.011 1.00 85.88 185 VAL A CA 1
ATOM 1422 C C . VAL A 1 185 ? 1.365 11.566 1.013 1.00 85.88 185 VAL A C 1
ATOM 1424 O O . VAL A 1 185 ? 1.501 12.533 1.764 1.00 85.88 185 VAL A O 1
ATOM 1427 N N . GLN A 1 186 ? 2.190 10.525 1.019 1.00 87.81 186 GLN A N 1
ATOM 1428 C CA . GLN A 1 186 ? 3.325 10.391 1.917 1.00 87.81 186 GLN A CA 1
ATOM 1429 C C . GLN A 1 186 ? 4.613 10.640 1.145 1.00 87.81 186 GLN A C 1
ATOM 1431 O O . GLN A 1 186 ? 4.767 10.193 0.009 1.00 87.81 186 GLN A O 1
ATOM 1436 N N . VAL A 1 187 ? 5.553 11.339 1.774 1.00 90.56 187 VAL A N 1
ATOM 1437 C CA . VAL A 1 187 ? 6.880 11.579 1.212 1.00 90.56 187 VAL A CA 1
ATOM 1438 C C . VAL A 1 187 ? 7.913 11.163 2.242 1.00 90.56 187 VAL A C 1
ATOM 1440 O O . VAL A 1 187 ? 7.850 11.604 3.390 1.00 90.56 187 VAL A O 1
ATOM 1443 N N . ALA A 1 188 ? 8.849 10.313 1.842 1.00 89.38 188 ALA A N 1
ATOM 1444 C CA . ALA A 1 188 ? 9.927 9.844 2.696 1.00 89.38 188 ALA A CA 1
ATOM 1445 C C . ALA A 1 188 ? 11.281 10.024 2.011 1.00 89.38 188 ALA A C 1
ATOM 1447 O O . ALA A 1 188 ? 11.427 9.756 0.822 1.00 89.38 188 ALA A O 1
ATOM 1448 N N . GLU A 1 189 ? 12.285 10.441 2.768 1.00 92.06 189 GLU A N 1
ATOM 1449 C CA . GLU A 1 189 ? 13.670 10.509 2.309 1.00 92.06 189 GLU A CA 1
ATOM 1450 C C . GLU A 1 189 ? 14.461 9.323 2.831 1.00 92.06 189 GLU A C 1
ATOM 1452 O O . GLU A 1 189 ? 14.301 8.942 3.988 1.00 92.06 189 GLU A O 1
ATOM 1457 N N . GLY A 1 190 ? 15.348 8.778 2.008 1.00 88.88 190 GLY A N 1
ATOM 1458 C CA . GLY A 1 190 ? 16.196 7.651 2.367 1.00 88.88 190 GLY A CA 1
ATOM 1459 C C . GLY A 1 190 ? 17.541 7.683 1.657 1.00 88.88 190 GLY A C 1
ATOM 1460 O O . GLY A 1 190 ? 17.860 8.605 0.907 1.00 88.88 190 GLY A O 1
ATOM 1461 N N . ILE A 1 191 ? 18.340 6.652 1.913 1.00 86.88 191 ILE A N 1
ATOM 1462 C CA . ILE A 1 191 ? 19.630 6.427 1.260 1.00 86.88 191 ILE A CA 1
ATOM 1463 C C . ILE A 1 191 ? 19.622 4.986 0.748 1.00 86.88 191 ILE A C 1
ATOM 1465 O O . ILE A 1 191 ? 19.327 4.063 1.512 1.00 86.88 191 ILE A O 1
ATOM 1469 N N . LEU A 1 192 ? 19.900 4.794 -0.541 1.00 83.44 192 LEU A N 1
ATOM 1470 C CA . LEU A 1 192 ? 20.041 3.467 -1.144 1.00 83.44 192 LEU A CA 1
ATOM 1471 C C . LEU A 1 192 ? 21.340 2.775 -0.677 1.00 83.44 192 LEU A C 1
ATOM 1473 O O . LEU A 1 192 ? 22.240 3.439 -0.161 1.00 83.44 192 LEU A O 1
ATOM 1477 N N . PRO A 1 193 ? 21.488 1.444 -0.851 1.00 78.88 193 PRO A N 1
ATOM 1478 C CA . PRO A 1 193 ? 22.679 0.713 -0.397 1.00 78.88 193 PRO A CA 1
ATOM 1479 C C . PRO A 1 193 ? 24.015 1.198 -0.984 1.00 78.88 193 PRO A C 1
ATOM 1481 O O . PRO A 1 193 ? 25.067 0.949 -0.403 1.00 78.88 193 PRO A O 1
ATOM 1484 N N . ASP A 1 194 ? 23.984 1.873 -2.131 1.00 81.81 194 ASP A N 1
ATOM 1485 C CA . ASP A 1 194 ? 25.144 2.488 -2.783 1.00 81.81 194 ASP A CA 1
ATOM 1486 C C . ASP A 1 194 ? 25.458 3.909 -2.272 1.00 81.81 194 ASP A C 1
ATOM 1488 O O . ASP A 1 194 ? 26.414 4.534 -2.730 1.00 81.81 194 ASP A O 1
ATOM 1492 N N . GLY A 1 195 ? 24.686 4.414 -1.306 1.00 87.12 195 GLY A N 1
ATOM 1493 C CA . GLY A 1 195 ? 24.843 5.744 -0.727 1.00 87.12 195 GLY A CA 1
ATOM 1494 C C . GLY A 1 195 ? 24.063 6.847 -1.447 1.00 87.12 195 GLY A C 1
ATOM 1495 O O . GLY A 1 195 ? 24.149 8.002 -1.027 1.00 87.12 195 GLY A O 1
ATOM 1496 N N . GLN A 1 196 ? 23.297 6.534 -2.498 1.00 88.81 196 GLN A N 1
ATOM 1497 C CA . GLN A 1 196 ? 22.520 7.533 -3.233 1.00 88.81 196 GLN A CA 1
ATOM 1498 C C . GLN A 1 196 ? 21.348 8.063 -2.378 1.00 88.81 196 GLN A C 1
ATOM 1500 O O . GLN A 1 196 ? 20.520 7.265 -1.925 1.00 88.81 196 GLN A O 1
ATOM 1505 N N . PRO A 1 197 ? 21.235 9.389 -2.151 1.00 92.94 197 PRO A N 1
ATOM 1506 C CA . PRO A 1 197 ? 20.098 9.968 -1.447 1.00 92.94 197 PRO A CA 1
ATOM 1507 C C . PRO A 1 197 ? 18.865 9.975 -2.351 1.00 92.94 197 PRO A C 1
ATOM 1509 O O . PRO A 1 197 ? 18.913 10.418 -3.502 1.00 92.94 197 PRO A O 1
ATOM 1512 N N . VAL A 1 198 ? 17.740 9.515 -1.818 1.00 93.88 198 VAL A N 1
ATOM 1513 C CA . VAL A 1 198 ? 16.506 9.325 -2.583 1.00 93.88 198 VAL A CA 1
ATOM 1514 C C . VAL A 1 198 ? 15.287 9.871 -1.856 1.00 93.88 198 VAL A C 1
ATOM 1516 O O . VAL A 1 198 ? 15.266 9.958 -0.628 1.00 93.88 198 VAL A O 1
ATOM 1519 N N . VAL A 1 199 ? 14.260 10.217 -2.629 1.00 94.31 199 VAL A N 1
ATOM 1520 C CA . VAL A 1 199 ? 12.940 10.613 -2.126 1.00 94.31 199 VAL A CA 1
ATOM 1521 C C . VAL A 1 199 ? 11.894 9.673 -2.702 1.00 94.31 199 VAL A C 1
ATOM 1523 O O . VAL A 1 199 ? 11.799 9.515 -3.915 1.00 94.31 199 VAL A O 1
ATOM 1526 N N . LEU A 1 200 ? 11.108 9.045 -1.838 1.00 93.69 200 LEU A N 1
ATOM 1527 C CA . LEU A 1 200 ? 9.969 8.215 -2.196 1.00 93.69 200 LEU A CA 1
ATOM 1528 C C . LEU A 1 200 ? 8.685 9.007 -1.964 1.00 93.69 200 LEU A C 1
ATOM 1530 O O . LEU A 1 200 ? 8.420 9.444 -0.845 1.00 93.69 200 LEU A O 1
ATOM 1534 N N . VAL A 1 201 ? 7.877 9.156 -3.006 1.00 94.12 201 VAL A N 1
ATOM 1535 C CA . VAL A 1 201 ? 6.513 9.679 -2.913 1.00 94.12 201 VAL A CA 1
ATOM 1536 C C . VAL A 1 201 ? 5.550 8.517 -3.071 1.00 94.12 201 VAL A C 1
ATOM 1538 O O . VAL A 1 201 ? 5.621 7.811 -4.073 1.00 94.12 201 VAL A O 1
ATOM 1541 N N . THR A 1 202 ? 4.633 8.345 -2.125 1.00 92.75 202 THR A N 1
ATOM 1542 C CA . THR A 1 202 ? 3.565 7.344 -2.184 1.00 92.75 202 THR A CA 1
ATOM 1543 C C . THR A 1 202 ? 2.208 8.037 -2.157 1.00 92.75 202 THR A C 1
ATOM 1545 O O . THR A 1 202 ? 1.869 8.743 -1.211 1.00 92.75 202 THR A O 1
ATOM 1548 N N . VAL A 1 203 ? 1.422 7.819 -3.206 1.00 91.94 203 VAL A N 1
ATOM 1549 C CA . VAL A 1 203 ? 0.047 8.283 -3.375 1.00 91.94 203 VAL A CA 1
ATOM 1550 C C . VAL A 1 203 ? -0.894 7.116 -3.060 1.00 91.94 203 VAL A C 1
ATOM 1552 O O . VAL A 1 203 ? -0.970 6.176 -3.856 1.00 91.94 203 VAL A O 1
ATOM 1555 N N . PRO A 1 204 ? -1.595 7.128 -1.917 1.00 87.50 204 PRO A N 1
ATOM 1556 C CA . PRO A 1 204 ? -2.505 6.047 -1.561 1.00 87.50 204 PRO A CA 1
ATOM 1557 C C . PRO A 1 204 ? -3.760 6.031 -2.441 1.00 87.50 204 PRO A C 1
ATOM 1559 O O . PRO A 1 204 ? -4.264 7.067 -2.894 1.00 87.50 204 PRO A O 1
ATOM 1562 N N . LEU A 1 205 ? -4.272 4.824 -2.664 1.00 85.06 205 LEU A N 1
ATOM 1563 C CA . LEU A 1 205 ? -5.505 4.548 -3.392 1.00 85.06 205 LEU A CA 1
ATOM 1564 C C . LEU A 1 205 ? -6.480 3.878 -2.422 1.00 85.06 205 LEU A C 1
ATOM 1566 O O . LEU A 1 205 ? -6.207 2.810 -1.880 1.00 85.06 205 LEU A O 1
ATOM 1570 N N . SER A 1 206 ? -7.637 4.492 -2.217 1.00 75.25 206 SER A N 1
ATOM 1571 C CA . SER A 1 206 ? -8.732 3.910 -1.436 1.00 75.25 206 SER A CA 1
ATOM 1572 C C . SER A 1 206 ? -9.717 3.180 -2.342 1.00 75.25 206 SER A C 1
ATOM 1574 O O . SER A 1 206 ? -9.821 3.515 -3.514 1.00 75.25 206 SER A O 1
ATOM 1576 N N . GLY A 1 207 ? -10.438 2.186 -1.816 1.00 64.56 207 GLY A N 1
ATOM 1577 C CA . GLY A 1 207 ? -11.491 1.468 -2.554 1.00 64.56 207 GLY A CA 1
ATOM 1578 C C . GLY A 1 207 ? -11.162 0.032 -2.970 1.00 64.56 207 GLY A C 1
ATOM 1579 O O . GLY A 1 207 ? -12.077 -0.695 -3.341 1.00 64.56 207 GLY A O 1
ATOM 1580 N N . GLY A 1 208 ? -9.900 -0.394 -2.849 1.00 63.28 208 GLY A N 1
ATOM 1581 C CA . GLY A 1 208 ? -9.476 -1.792 -2.992 1.00 63.28 208 GLY A CA 1
ATOM 1582 C C . GLY A 1 208 ? -9.512 -2.576 -1.672 1.00 63.28 208 GLY A C 1
ATOM 1583 O O . GLY A 1 208 ? -9.932 -2.070 -0.630 1.00 63.28 208 GLY A O 1
ATOM 1584 N N . THR A 1 209 ? -9.028 -3.818 -1.695 1.00 57.41 209 THR A N 1
ATOM 1585 C CA . THR A 1 209 ? -9.034 -4.744 -0.542 1.00 57.41 209 THR A CA 1
ATOM 1586 C C . THR A 1 209 ? -7.701 -4.783 0.207 1.00 57.41 209 THR A C 1
ATOM 1588 O O . THR A 1 209 ? -7.366 -5.781 0.844 1.00 57.41 209 THR A O 1
ATOM 1591 N N . GLY A 1 210 ? -6.922 -3.704 0.145 1.00 57.81 210 GLY A N 1
ATOM 1592 C CA . GLY A 1 210 ? -5.605 -3.619 0.771 1.00 57.81 210 GLY A CA 1
ATOM 1593 C C . GLY A 1 210 ? -4.926 -2.273 0.538 1.00 57.81 210 GLY A C 1
ATOM 1594 O O . GLY A 1 210 ? -5.557 -1.329 0.063 1.00 57.81 210 GLY A O 1
ATOM 1595 N N . ASP A 1 211 ? -3.629 -2.221 0.845 1.00 73.19 211 ASP A N 1
ATOM 1596 C CA . ASP A 1 211 ? -2.752 -1.046 0.742 1.00 73.19 211 ASP A CA 1
ATOM 1597 C C . ASP A 1 211 ? -2.395 -0.716 -0.720 1.00 73.19 211 ASP A C 1
ATOM 1599 O O . ASP A 1 211 ? -1.229 -0.715 -1.119 1.00 73.19 211 ASP A O 1
ATOM 1603 N N . SER A 1 212 ? -3.411 -0.474 -1.552 1.00 85.94 212 SER A N 1
ATOM 1604 C CA . SER A 1 212 ? -3.216 -0.041 -2.938 1.00 85.94 212 SER A CA 1
ATOM 1605 C C . SER A 1 212 ? -2.615 1.360 -2.955 1.00 85.94 212 SER A C 1
ATOM 1607 O O . SER A 1 212 ? -3.060 2.253 -2.233 1.00 85.94 212 SER A O 1
ATOM 1609 N N . HIS A 1 213 ? -1.594 1.571 -3.773 1.00 90.12 213 HIS A N 1
ATOM 1610 C CA . HIS A 1 213 ? -0.892 2.843 -3.832 1.00 90.12 213 HIS A CA 1
ATOM 1611 C C . HIS A 1 213 ? -0.091 2.982 -5.125 1.00 90.12 213 HIS A C 1
ATOM 1613 O O . HIS A 1 213 ? 0.229 2.004 -5.795 1.00 90.12 213 HIS A O 1
ATOM 1619 N N . TYR A 1 214 ? 0.277 4.211 -5.459 1.00 93.06 214 TYR A N 1
ATOM 1620 C CA . TYR A 1 214 ? 1.279 4.508 -6.471 1.00 93.06 214 TYR A CA 1
ATOM 1621 C C . TYR A 1 214 ? 2.510 5.102 -5.807 1.00 93.06 214 TYR A C 1
ATOM 1623 O O . TYR A 1 214 ? 2.397 6.049 -5.039 1.00 93.06 214 TYR A O 1
ATOM 1631 N N . SER A 1 215 ? 3.683 4.575 -6.117 1.00 93.31 215 SER A N 1
ATOM 1632 C CA . SER A 1 215 ? 4.951 5.025 -5.565 1.00 93.31 215 SER A CA 1
ATOM 1633 C C . SER A 1 215 ? 5.891 5.484 -6.676 1.00 93.31 215 SER A C 1
ATOM 1635 O O . SER A 1 215 ? 6.020 4.831 -7.712 1.00 93.31 215 SER A O 1
ATOM 1637 N N . MET A 1 216 ? 6.591 6.593 -6.453 1.00 95.00 216 MET A N 1
ATOM 1638 C CA . MET A 1 216 ? 7.653 7.083 -7.328 1.00 95.00 216 MET A CA 1
ATOM 1639 C C . MET A 1 216 ? 8.892 7.412 -6.500 1.00 95.00 216 MET A C 1
ATOM 1641 O O . MET A 1 216 ? 8.816 8.141 -5.512 1.00 95.00 216 MET A O 1
ATOM 1645 N N . LEU A 1 217 ? 10.028 6.850 -6.903 1.00 94.06 217 LEU A N 1
ATOM 1646 C CA . LEU A 1 217 ? 11.325 7.063 -6.282 1.00 94.06 217 LEU A CA 1
ATOM 1647 C C . LEU A 1 217 ? 12.142 8.021 -7.147 1.00 94.06 217 LEU A C 1
ATOM 1649 O O . LEU A 1 217 ? 12.320 7.794 -8.346 1.00 94.06 217 LEU A O 1
ATOM 1653 N N . PHE A 1 218 ? 12.673 9.059 -6.522 1.00 95.75 218 PHE A N 1
ATOM 1654 C CA . PHE A 1 218 ? 13.500 10.076 -7.146 1.00 95.75 218 PHE A CA 1
ATOM 1655 C C . PHE A 1 218 ? 14.910 10.040 -6.583 1.00 95.75 218 PHE A C 1
ATOM 1657 O O . PHE A 1 218 ? 15.112 9.801 -5.392 1.00 95.75 218 PHE A O 1
ATOM 1664 N N . ASP A 1 219 ? 15.875 10.373 -7.428 1.00 95.75 219 ASP A N 1
ATOM 1665 C CA . ASP A 1 219 ? 17.171 10.844 -6.972 1.00 95.75 219 ASP A CA 1
ATOM 1666 C C . ASP A 1 219 ? 16.971 12.230 -6.342 1.00 95.75 219 ASP A C 1
ATOM 1668 O O . ASP A 1 219 ? 16.458 13.151 -6.988 1.00 95.75 219 ASP A O 1
ATOM 1672 N N . LYS A 1 220 ? 17.349 12.381 -5.068 1.00 94.81 220 LYS A N 1
ATOM 1673 C CA . LYS A 1 220 ? 17.086 13.617 -4.317 1.00 94.81 220 LYS A CA 1
ATOM 1674 C C . LYS A 1 220 ? 17.829 14.819 -4.912 1.00 94.81 220 LYS A C 1
ATOM 1676 O O . LYS A 1 220 ? 17.312 15.933 -4.900 1.00 94.81 220 LYS A O 1
ATOM 1681 N N . THR A 1 221 ? 19.037 14.610 -5.434 1.00 94.62 221 THR A N 1
ATOM 1682 C CA . THR A 1 221 ? 19.933 15.681 -5.893 1.00 94.62 221 THR A CA 1
ATOM 1683 C C . THR A 1 221 ? 19.553 16.199 -7.277 1.00 94.62 221 THR A C 1
ATOM 1685 O O . THR A 1 221 ? 19.478 17.405 -7.499 1.00 94.62 221 THR A O 1
ATOM 1688 N N . THR A 1 222 ? 19.312 15.291 -8.215 1.00 96.62 222 THR A N 1
ATOM 1689 C CA . THR A 1 222 ? 18.989 15.593 -9.615 1.00 96.62 222 THR A CA 1
ATOM 1690 C C . THR A 1 222 ? 17.496 15.776 -9.843 1.00 96.62 222 THR A C 1
ATOM 1692 O O . THR A 1 222 ? 17.105 16.301 -10.885 1.00 96.62 222 THR A O 1
ATOM 1695 N N . ARG A 1 223 ? 16.662 15.331 -8.891 1.00 95.81 223 ARG A N 1
ATOM 1696 C CA . ARG A 1 223 ? 15.194 15.295 -8.991 1.00 95.81 223 ARG A CA 1
ATOM 1697 C C . ARG A 1 223 ? 14.696 14.445 -10.160 1.00 95.81 223 ARG A C 1
ATOM 1699 O O . ARG A 1 223 ? 13.548 14.567 -10.581 1.00 95.81 223 ARG A O 1
ATOM 1706 N N . SER A 1 224 ? 15.561 13.588 -10.698 1.00 96.00 224 SER A N 1
ATOM 1707 C CA . SER A 1 224 ? 15.202 12.652 -11.751 1.00 96.00 224 SER A CA 1
ATOM 1708 C C . SER A 1 224 ? 14.500 11.439 -11.150 1.00 96.00 224 SER A C 1
ATOM 1710 O O . SER A 1 224 ? 14.825 10.985 -10.052 1.00 96.00 224 SER A O 1
ATOM 1712 N N . MET A 1 225 ? 13.496 10.931 -11.857 1.00 94.69 225 MET A N 1
ATOM 1713 C CA . MET A 1 225 ? 12.814 9.705 -11.465 1.00 94.69 225 MET A CA 1
ATOM 1714 C C . MET A 1 225 ? 13.755 8.515 -11.680 1.00 94.69 225 MET A C 1
ATOM 1716 O O . MET A 1 225 ? 14.268 8.316 -12.780 1.00 94.69 225 MET A O 1
ATOM 1720 N N . ILE A 1 226 ? 13.961 7.726 -10.627 1.00 92.31 226 ILE A N 1
ATOM 1721 C CA . ILE A 1 226 ? 14.700 6.459 -10.672 1.00 92.31 226 ILE A CA 1
ATOM 1722 C C . ILE A 1 226 ? 13.753 5.344 -11.112 1.00 92.31 226 ILE A C 1
ATOM 1724 O O . ILE A 1 226 ? 14.086 4.542 -11.984 1.00 92.31 226 ILE A O 1
ATOM 1728 N N . MET A 1 227 ? 12.570 5.285 -10.496 1.00 90.44 227 MET A N 1
ATOM 1729 C CA . MET A 1 227 ? 11.544 4.300 -10.826 1.00 90.44 227 MET A CA 1
ATOM 1730 C C . MET A 1 227 ? 10.162 4.730 -10.343 1.00 90.44 227 MET A C 1
ATOM 1732 O O . MET A 1 227 ? 10.033 5.498 -9.388 1.00 90.44 227 MET A O 1
ATOM 1736 N N . SER A 1 228 ? 9.129 4.151 -10.941 1.00 92.31 228 SER A N 1
ATOM 1737 C CA . SER A 1 228 ? 7.783 4.150 -10.386 1.00 92.31 228 SER A CA 1
ATOM 1738 C C . SER A 1 228 ? 7.193 2.751 -10.354 1.00 92.31 228 SER A C 1
ATOM 1740 O O . SER A 1 228 ? 7.503 1.904 -11.201 1.00 92.31 228 SER A O 1
ATOM 1742 N N . ALA A 1 229 ? 6.324 2.516 -9.378 1.00 90.38 229 ALA A N 1
ATOM 1743 C CA . ALA A 1 229 ? 5.416 1.392 -9.433 1.00 90.38 229 ALA A CA 1
ATOM 1744 C C . ALA A 1 229 ? 4.036 1.768 -8.911 1.00 90.38 229 ALA A C 1
ATOM 1746 O O . ALA A 1 229 ? 3.895 2.465 -7.910 1.00 90.38 229 ALA A O 1
ATOM 1747 N N . GLY A 1 230 ? 3.020 1.276 -9.597 1.00 89.88 230 GLY A N 1
ATOM 1748 C CA . GLY A 1 230 ? 1.644 1.326 -9.148 1.00 89.88 230 GLY A CA 1
ATOM 1749 C C . GLY A 1 230 ? 1.216 -0.049 -8.681 1.00 89.88 230 GLY A C 1
ATOM 1750 O O . GLY A 1 230 ? 1.480 -1.023 -9.374 1.00 89.88 230 GLY A O 1
ATOM 1751 N N . ILE A 1 231 ? 0.575 -0.141 -7.524 1.00 87.75 231 ILE A N 1
ATOM 1752 C CA . ILE A 1 231 ? 0.101 -1.397 -6.951 1.00 87.75 231 ILE A CA 1
ATOM 1753 C C . ILE A 1 231 ? -1.368 -1.266 -6.629 1.00 87.75 231 ILE A C 1
ATOM 1755 O O . ILE A 1 231 ? -1.799 -0.391 -5.879 1.00 87.75 231 ILE A O 1
ATOM 1759 N N . LEU A 1 232 ? -2.126 -2.189 -7.192 1.00 87.44 232 LEU A N 1
ATOM 1760 C CA . LEU A 1 232 ? -3.539 -2.348 -6.963 1.00 87.44 232 LEU A CA 1
ATOM 1761 C C . LEU A 1 232 ? -3.777 -3.735 -6.380 1.00 87.44 232 LEU A C 1
ATOM 1763 O O . LEU A 1 232 ? -3.444 -4.737 -7.004 1.00 87.44 232 LEU A O 1
ATOM 1767 N N . VAL A 1 233 ? -4.373 -3.794 -5.196 1.00 86.38 233 VAL A N 1
ATOM 1768 C CA . VAL A 1 233 ? -4.781 -5.046 -4.557 1.00 86.38 233 VAL A CA 1
ATOM 1769 C C . VAL A 1 233 ? -6.294 -5.029 -4.394 1.00 86.38 233 VAL A C 1
ATOM 1771 O O . VAL A 1 233 ? -6.855 -4.189 -3.688 1.00 86.38 233 VAL A O 1
ATOM 1774 N N . THR A 1 234 ? -6.952 -5.964 -5.067 1.00 85.88 234 THR A N 1
ATOM 1775 C CA . THR A 1 234 ? -8.413 -6.122 -5.085 1.00 85.88 234 THR A CA 1
ATOM 1776 C C . THR A 1 234 ? -8.786 -7.560 -4.736 1.00 85.88 234 THR A C 1
ATOM 1778 O O . THR A 1 234 ? -7.913 -8.427 -4.654 1.00 85.88 234 THR A O 1
ATOM 1781 N N . MET A 1 235 ? -10.073 -7.827 -4.508 1.00 84.69 235 MET A N 1
ATOM 1782 C CA . MET A 1 235 ? -10.592 -9.192 -4.452 1.00 84.69 235 MET A CA 1
ATOM 1783 C C . MET A 1 235 ? -11.531 -9.430 -5.624 1.00 84.69 235 MET A C 1
ATOM 1785 O O . MET A 1 235 ? -12.377 -8.589 -5.933 1.00 84.69 235 MET A O 1
ATOM 1789 N N . ASP A 1 236 ? -11.403 -10.590 -6.258 1.00 86.81 236 ASP A N 1
ATOM 1790 C CA . ASP A 1 236 ? -12.367 -11.020 -7.261 1.00 86.81 236 ASP A CA 1
ATOM 1791 C C . ASP A 1 236 ? -13.652 -11.578 -6.620 1.00 86.81 236 ASP A C 1
ATOM 1793 O O . ASP A 1 236 ? -13.778 -11.730 -5.403 1.00 86.81 236 ASP A O 1
ATOM 1797 N N . ARG A 1 237 ? -14.636 -11.919 -7.458 1.00 86.69 237 ARG A N 1
ATOM 1798 C CA . ARG A 1 237 ? -15.935 -12.452 -7.005 1.00 86.69 237 ARG A CA 1
ATOM 1799 C C . ARG A 1 237 ? -15.848 -13.819 -6.323 1.00 86.69 237 ARG A C 1
ATOM 1801 O O . ARG A 1 237 ? -16.813 -14.231 -5.687 1.00 86.69 237 ARG A O 1
ATOM 1808 N N . THR A 1 238 ? -14.740 -14.533 -6.494 1.00 88.06 238 THR A N 1
ATOM 1809 C CA . THR A 1 238 ? -14.494 -15.836 -5.867 1.00 88.06 238 THR A CA 1
ATOM 1810 C C . THR A 1 238 ? -13.711 -15.712 -4.559 1.00 88.06 238 THR A C 1
ATOM 1812 O O . THR A 1 238 ? -13.474 -16.717 -3.895 1.00 88.06 238 THR A O 1
ATOM 1815 N N . GLY A 1 239 ? -13.360 -14.484 -4.160 1.00 85.31 239 GLY A N 1
ATOM 1816 C CA . GLY A 1 239 ? -12.592 -14.197 -2.956 1.00 85.31 239 GLY A CA 1
ATOM 1817 C C . GLY A 1 239 ? -11.080 -14.327 -3.143 1.00 85.31 239 GLY A C 1
ATOM 1818 O O . GLY A 1 239 ? -10.356 -14.271 -2.151 1.00 85.31 239 GLY A O 1
ATOM 1819 N N . ASN A 1 240 ? -10.580 -14.491 -4.374 1.00 88.06 240 ASN A N 1
ATOM 1820 C CA . ASN A 1 240 ? -9.138 -14.461 -4.609 1.00 88.06 240 ASN A CA 1
ATOM 1821 C C . ASN A 1 240 ? -8.630 -13.028 -4.478 1.00 88.06 240 ASN A C 1
ATOM 1823 O O . ASN A 1 240 ? -9.279 -12.087 -4.935 1.00 88.06 240 ASN A O 1
ATOM 1827 N N . THR A 1 241 ? -7.434 -12.871 -3.925 1.00 86.31 241 THR A N 1
ATOM 1828 C CA . THR A 1 241 ? -6.714 -11.599 -3.949 1.00 86.31 241 THR A CA 1
ATOM 1829 C C . THR A 1 241 ? -6.073 -11.418 -5.318 1.00 86.31 241 THR A C 1
ATOM 1831 O O . THR A 1 241 ? -5.250 -12.232 -5.732 1.00 86.31 241 THR A O 1
ATOM 1834 N N . VAL A 1 242 ? -6.427 -10.344 -6.014 1.00 87.94 242 VAL A N 1
ATOM 1835 C CA . VAL A 1 242 ? -5.840 -9.957 -7.296 1.00 87.94 242 VAL A CA 1
ATOM 1836 C C . VAL A 1 242 ? -4.912 -8.773 -7.055 1.00 87.94 242 VAL A C 1
ATOM 1838 O O . VAL A 1 242 ? -5.358 -7.658 -6.781 1.00 87.94 242 VAL A O 1
ATOM 1841 N N . GLY A 1 243 ? -3.612 -9.031 -7.141 1.00 87.44 243 GLY A N 1
ATOM 1842 C CA . GLY A 1 243 ? -2.567 -8.020 -7.163 1.00 87.44 243 GLY A CA 1
ATOM 1843 C C . GLY A 1 243 ? -2.235 -7.647 -8.601 1.00 87.44 243 GLY A C 1
ATOM 1844 O O . GLY A 1 243 ? -1.829 -8.495 -9.389 1.00 87.44 243 GLY A O 1
ATOM 1845 N N . TRP A 1 244 ? -2.379 -6.379 -8.952 1.00 88.00 244 TRP A N 1
ATOM 1846 C CA . TRP A 1 244 ? -1.910 -5.834 -10.214 1.00 88.00 244 TRP A CA 1
ATOM 1847 C C . TRP A 1 244 ? -0.850 -4.783 -9.952 1.00 88.00 244 TRP A C 1
ATOM 1849 O O . TRP A 1 244 ? -1.039 -3.886 -9.133 1.00 88.00 244 TRP A O 1
ATOM 1859 N N . VAL A 1 245 ? 0.268 -4.905 -10.651 1.00 86.50 245 VAL A N 1
ATOM 1860 C CA . VAL A 1 245 ? 1.420 -4.038 -10.467 1.00 86.50 245 VAL A CA 1
ATOM 1861 C C . VAL A 1 245 ? 1.860 -3.497 -11.800 1.00 86.50 245 VAL A C 1
ATOM 1863 O O . VAL A 1 245 ? 2.084 -4.256 -12.733 1.00 86.50 245 VAL A O 1
ATOM 1866 N N . GLU A 1 246 ? 2.025 -2.190 -11.874 1.00 88.69 246 GLU A N 1
ATOM 1867 C CA . GLU A 1 246 ? 2.627 -1.495 -12.998 1.00 88.69 246 GLU A CA 1
ATOM 1868 C C . GLU A 1 246 ? 4.020 -1.032 -12.603 1.00 88.69 246 GLU A C 1
ATOM 1870 O O . GLU A 1 246 ? 4.204 -0.518 -11.504 1.00 88.69 246 GLU A O 1
ATOM 1875 N N . ARG A 1 247 ? 5.000 -1.171 -13.494 1.00 86.62 247 ARG A N 1
ATOM 1876 C CA . ARG A 1 247 ? 6.346 -0.628 -13.313 1.00 86.62 247 ARG A CA 1
ATOM 1877 C C . ARG A 1 247 ? 6.676 0.319 -14.450 1.00 86.62 247 ARG A C 1
ATOM 1879 O O . ARG A 1 247 ? 6.580 -0.058 -15.622 1.00 86.62 247 ARG A O 1
ATOM 1886 N N . ASN A 1 248 ? 7.106 1.532 -14.101 1.00 87.06 248 ASN A N 1
ATOM 1887 C CA . ASN A 1 248 ? 7.554 2.559 -15.046 1.00 87.06 248 ASN A CA 1
ATOM 1888 C C . ASN A 1 248 ? 6.573 2.788 -16.219 1.00 87.06 248 ASN A C 1
ATOM 1890 O O . ASN A 1 248 ? 7.009 3.032 -17.347 1.00 87.06 248 ASN A O 1
ATOM 1894 N N . ALA A 1 249 ? 5.265 2.631 -15.978 1.00 85.06 249 ALA A N 1
ATOM 1895 C CA . ALA A 1 249 ? 4.201 2.713 -16.982 1.00 85.06 249 ALA A CA 1
ATOM 1896 C C . ALA A 1 249 ? 4.420 1.869 -18.252 1.00 85.06 249 ALA A C 1
ATOM 1898 O O . ALA A 1 249 ? 4.073 2.288 -19.364 1.00 85.06 249 ALA A O 1
ATOM 1899 N N . LYS A 1 250 ? 5.054 0.701 -18.099 1.00 84.75 250 LYS A N 1
ATOM 1900 C CA . LYS A 1 250 ? 5.451 -0.181 -19.203 1.00 84.75 250 LYS A CA 1
ATOM 1901 C C . LYS A 1 250 ? 5.084 -1.625 -18.933 1.00 84.75 250 LYS A C 1
ATOM 1903 O O . LYS A 1 250 ? 4.321 -2.208 -19.693 1.00 84.75 250 LYS A O 1
ATOM 1908 N N . ASP A 1 251 ? 5.635 -2.171 -17.859 1.00 81.06 251 ASP A N 1
ATOM 1909 C CA . ASP A 1 251 ? 5.483 -3.582 -17.546 1.00 81.06 251 ASP A CA 1
ATOM 1910 C C . ASP A 1 251 ? 4.388 -3.734 -16.512 1.00 81.06 251 ASP A C 1
ATOM 1912 O O . ASP A 1 251 ? 4.383 -3.037 -15.495 1.00 81.06 251 ASP A O 1
ATOM 1916 N N . THR A 1 252 ? 3.470 -4.655 -16.766 1.00 87.62 252 THR A N 1
ATOM 1917 C CA . THR A 1 252 ? 2.426 -4.982 -15.805 1.00 87.62 252 THR A CA 1
ATOM 1918 C C . THR A 1 252 ? 2.549 -6.423 -15.357 1.00 87.62 252 THR A C 1
ATOM 1920 O O . THR A 1 252 ? 2.857 -7.305 -16.151 1.00 87.62 252 THR A O 1
ATOM 1923 N N . ILE A 1 253 ? 2.338 -6.667 -14.074 1.00 86.25 253 ILE A N 1
ATOM 1924 C CA . ILE A 1 253 ? 2.338 -7.994 -13.478 1.00 86.25 253 ILE A CA 1
ATOM 1925 C C . ILE A 1 253 ? 0.993 -8.161 -12.789 1.00 86.25 253 ILE A C 1
ATOM 1927 O O . ILE A 1 253 ? 0.603 -7.344 -11.962 1.00 86.25 253 ILE A O 1
ATOM 1931 N N . GLU A 1 254 ? 0.271 -9.208 -13.150 1.00 89.94 254 GLU A N 1
ATOM 1932 C CA . GLU A 1 254 ? -0.966 -9.615 -12.501 1.00 89.94 254 GLU A CA 1
ATOM 1933 C C . GLU A 1 254 ? -0.699 -10.911 -11.744 1.00 89.94 254 GLU A C 1
ATOM 1935 O O . GLU A 1 254 ? -0.207 -11.878 -12.326 1.00 89.94 254 GLU A O 1
ATOM 1940 N N . VAL A 1 255 ? -1.030 -10.931 -10.459 1.00 88.50 255 VAL A N 1
ATOM 1941 C CA . VAL A 1 255 ? -0.934 -12.098 -9.587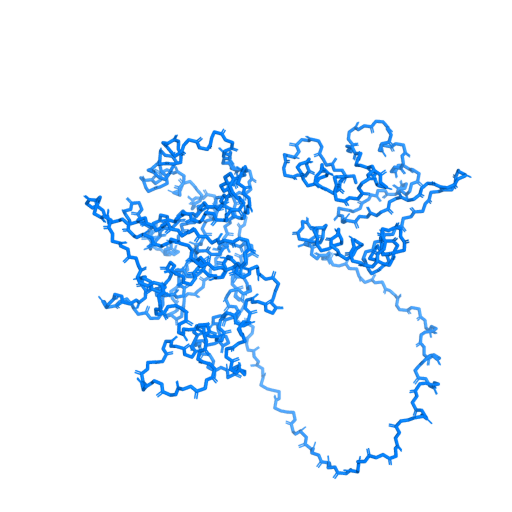 1.00 88.50 255 VAL A CA 1
ATOM 1942 C C . VAL A 1 255 ? -2.299 -12.328 -8.955 1.00 88.50 255 VAL A C 1
ATOM 1944 O O . VAL A 1 255 ? -2.865 -11.424 -8.349 1.00 88.50 255 VAL A O 1
ATOM 1947 N N . VAL A 1 256 ? -2.824 -13.541 -9.077 1.00 89.19 256 VAL A N 1
ATOM 1948 C CA . VAL A 1 256 ? -4.069 -13.969 -8.435 1.00 89.19 256 VAL A CA 1
ATOM 1949 C C . VAL A 1 256 ? -3.721 -15.020 -7.396 1.00 89.19 256 VAL A C 1
ATOM 1951 O O . VAL A 1 256 ? -3.136 -16.051 -7.730 1.00 89.19 256 VAL A O 1
ATOM 1954 N N . ILE A 1 257 ? -4.074 -14.752 -6.145 1.00 84.75 257 ILE A N 1
ATOM 1955 C CA . ILE A 1 257 ? -3.797 -15.605 -4.991 1.00 84.75 257 ILE A CA 1
ATOM 1956 C C . ILE A 1 257 ? -5.126 -16.080 -4.409 1.00 84.75 257 ILE A C 1
ATOM 1958 O O . ILE A 1 257 ? -6.003 -15.268 -4.114 1.00 84.75 257 ILE A O 1
ATOM 1962 N N . SER A 1 258 ? -5.282 -17.389 -4.239 1.00 87.81 258 SER A N 1
ATOM 1963 C CA . SER A 1 258 ? -6.485 -17.981 -3.656 1.00 87.81 258 SER A CA 1
ATOM 1964 C C . SER A 1 258 ? -6.618 -17.656 -2.160 1.00 87.81 258 SER A C 1
ATOM 1966 O O . SER A 1 258 ? -5.623 -17.325 -1.509 1.00 87.81 258 SER A O 1
ATOM 1968 N N . PRO A 1 259 ? -7.811 -17.818 -1.555 1.00 83.00 259 PRO A N 1
ATOM 1969 C CA . PRO A 1 259 ? -7.985 -17.718 -0.102 1.00 83.00 259 PRO A CA 1
ATOM 1970 C C . PRO A 1 259 ? -7.078 -18.654 0.714 1.00 83.00 259 PRO A C 1
ATOM 1972 O O . PRO A 1 259 ? -6.846 -18.408 1.895 1.00 83.00 259 PRO A O 1
ATOM 1975 N N . ASN A 1 260 ? -6.558 -19.714 0.087 1.00 82.75 260 ASN A N 1
ATOM 1976 C CA . ASN A 1 260 ? -5.643 -20.677 0.697 1.00 82.75 260 ASN A CA 1
ATOM 1977 C C . ASN A 1 260 ? -4.164 -20.295 0.501 1.00 82.75 260 ASN A C 1
ATOM 1979 O O . ASN A 1 260 ? -3.288 -21.118 0.751 1.00 82.75 260 ASN A O 1
ATOM 1983 N N . SER A 1 261 ? -3.883 -19.071 0.043 1.00 78.62 261 SER A N 1
ATOM 1984 C CA . SER A 1 261 ? -2.536 -18.556 -0.236 1.00 78.62 261 SER A CA 1
ATOM 1985 C C . SER A 1 261 ? -1.800 -19.255 -1.389 1.00 78.62 261 SER A C 1
ATOM 1987 O O . SER A 1 261 ? -0.573 -19.190 -1.469 1.00 78.62 261 SER A O 1
ATOM 1989 N N . GLU A 1 262 ? -2.525 -19.892 -2.312 1.00 82.25 262 GLU A N 1
ATOM 1990 C CA . GLU A 1 262 ? -1.940 -20.497 -3.517 1.00 82.25 262 GLU A CA 1
ATOM 1991 C C . GLU A 1 262 ? -1.964 -19.506 -4.684 1.00 82.25 262 GLU A C 1
ATOM 1993 O O . GLU A 1 262 ? -2.976 -18.844 -4.920 1.00 82.25 262 GLU A O 1
ATOM 1998 N N . ILE A 1 263 ? -0.874 -19.415 -5.452 1.00 83.69 263 ILE A N 1
ATOM 1999 C CA . ILE A 1 263 ? -0.842 -18.574 -6.656 1.00 83.69 263 ILE A CA 1
ATOM 2000 C C . ILE A 1 263 ? -1.602 -19.291 -7.778 1.00 83.69 263 ILE A C 1
ATOM 2002 O O . ILE A 1 263 ? -1.112 -20.257 -8.358 1.00 83.69 263 ILE A O 1
ATOM 2006 N N . VAL A 1 264 ? -2.794 -18.793 -8.097 1.00 89.75 264 VAL A N 1
ATOM 2007 C CA . VAL A 1 264 ? -3.680 -19.323 -9.145 1.00 89.75 264 VAL A CA 1
ATOM 2008 C C . VAL A 1 264 ? -3.223 -18.873 -10.531 1.00 89.75 264 VAL A C 1
ATOM 2010 O O . VAL A 1 264 ? -3.326 -19.615 -11.506 1.00 89.75 264 VAL A O 1
ATOM 2013 N N . LYS A 1 265 ? -2.726 -17.638 -10.628 1.00 90.31 265 LYS A N 1
ATOM 2014 C CA . LYS A 1 265 ? -2.279 -17.029 -11.882 1.00 90.31 265 LYS A CA 1
ATOM 2015 C C . LYS A 1 265 ? -1.162 -16.038 -11.595 1.00 90.31 265 LYS A C 1
ATOM 2017 O O . LYS A 1 265 ? -1.267 -15.255 -10.657 1.00 90.31 265 LYS A O 1
ATOM 2022 N N . ALA A 1 266 ? -0.131 -16.041 -12.429 1.00 89.38 266 ALA A N 1
ATOM 2023 C CA . ALA A 1 266 ? 0.861 -14.979 -12.480 1.00 89.38 266 ALA A CA 1
ATOM 2024 C C . ALA A 1 266 ? 1.200 -14.697 -13.946 1.00 89.38 266 ALA A C 1
ATOM 2026 O O . ALA A 1 266 ? 1.674 -15.577 -14.666 1.00 89.38 266 ALA A O 1
ATOM 2027 N N . THR A 1 267 ? 0.930 -13.482 -14.407 1.00 89.38 267 THR A N 1
ATOM 2028 C CA . THR A 1 267 ? 1.140 -13.088 -15.802 1.00 89.38 267 THR A CA 1
ATOM 2029 C C . THR A 1 267 ? 1.866 -11.754 -15.838 1.00 89.38 267 THR A C 1
ATOM 2031 O O . THR A 1 267 ? 1.433 -10.793 -15.208 1.00 89.38 267 THR A O 1
ATOM 2034 N N . GLN A 1 268 ? 2.956 -11.684 -16.592 1.00 87.88 268 GLN A N 1
ATOM 2035 C CA . GLN A 1 268 ? 3.622 -10.435 -16.932 1.00 87.88 268 GLN A CA 1
ATOM 2036 C C . GLN A 1 268 ? 3.159 -10.002 -18.318 1.00 87.88 268 GLN A C 1
ATOM 2038 O O . GLN A 1 268 ? 3.116 -10.821 -19.225 1.00 87.88 268 GLN A O 1
ATOM 2043 N N . THR A 1 269 ? 2.832 -8.731 -18.505 1.00 88.25 269 THR A N 1
ATOM 2044 C CA . THR A 1 269 ? 2.614 -8.135 -19.823 1.00 88.25 269 THR A CA 1
ATOM 2045 C C . THR A 1 269 ? 3.655 -7.050 -20.038 1.00 88.25 269 THR A C 1
ATOM 2047 O O . THR A 1 269 ? 3.745 -6.119 -19.236 1.00 88.25 269 THR A O 1
ATOM 2050 N N . ASP A 1 270 ? 4.464 -7.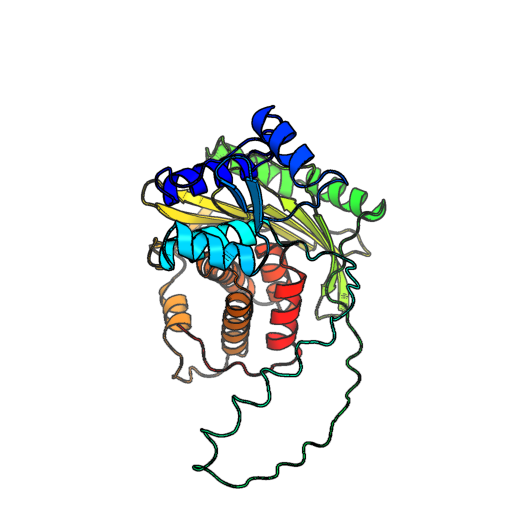208 -21.084 1.00 86.81 270 ASP A N 1
ATOM 2051 C CA . ASP A 1 270 ? 5.514 -6.255 -21.437 1.00 86.81 270 ASP A CA 1
ATOM 2052 C C . ASP A 1 270 ? 4.945 -4.976 -22.078 1.00 86.81 270 ASP A C 1
ATOM 2054 O O . ASP A 1 270 ? 3.757 -4.862 -22.395 1.00 86.81 270 ASP A O 1
ATOM 2058 N N . ASN A 1 271 ? 5.824 -4.007 -22.321 1.00 83.69 271 ASN A N 1
ATOM 2059 C CA . ASN A 1 271 ? 5.485 -2.744 -22.976 1.00 83.69 271 ASN A CA 1
ATOM 2060 C C . ASN A 1 271 ? 4.969 -2.868 -24.425 1.00 83.69 271 ASN A C 1
ATOM 2062 O O . ASN A 1 271 ? 4.519 -1.870 -24.989 1.00 83.69 271 ASN A O 1
ATOM 2066 N N . GLN A 1 272 ? 5.060 -4.047 -25.045 1.00 87.94 272 GLN A N 1
ATOM 2067 C CA . GLN A 1 272 ? 4.499 -4.337 -26.366 1.00 87.94 272 GLN A CA 1
ATOM 2068 C C . GLN A 1 272 ? 3.142 -5.047 -26.269 1.00 87.94 272 GLN A C 1
ATOM 2070 O O . GLN A 1 272 ? 2.579 -5.434 -27.293 1.00 87.94 272 GLN A O 1
ATOM 2075 N N . GLY A 1 273 ? 2.615 -5.222 -25.053 1.00 86.44 273 GLY A N 1
ATOM 2076 C CA . GLY A 1 273 ? 1.371 -5.938 -24.802 1.00 86.44 273 GLY A CA 1
ATOM 2077 C C . GLY A 1 273 ? 1.522 -7.457 -24.875 1.00 86.44 273 GLY A C 1
ATOM 2078 O O . GLY A 1 273 ? 0.510 -8.155 -24.933 1.00 86.44 273 GLY A O 1
ATOM 2079 N N . ARG A 1 274 ? 2.749 -7.999 -24.894 1.00 90.88 274 ARG A N 1
ATOM 2080 C CA . ARG A 1 274 ? 2.950 -9.451 -24.908 1.00 90.88 274 ARG A CA 1
ATOM 2081 C C . ARG A 1 274 ? 2.844 -9.986 -23.494 1.00 90.88 274 ARG A C 1
ATOM 2083 O O . ARG A 1 274 ? 3.624 -9.606 -22.624 1.00 90.88 274 ARG A O 1
ATOM 2090 N N . SER A 1 275 ? 1.899 -10.895 -23.292 1.00 91.50 275 SER A N 1
ATOM 2091 C CA . SER A 1 275 ? 1.705 -11.562 -22.013 1.00 91.50 275 SER A CA 1
ATOM 2092 C C . SER A 1 275 ? 2.496 -12.867 -21.940 1.00 91.50 275 SER A C 1
ATOM 2094 O O . SER A 1 275 ? 2.360 -13.739 -22.799 1.00 91.50 275 SER A O 1
ATOM 2096 N N . THR A 1 276 ? 3.294 -13.023 -20.892 1.00 89.94 276 THR A N 1
ATOM 2097 C CA . THR A 1 276 ? 4.003 -14.250 -20.536 1.00 89.94 276 THR A CA 1
ATOM 2098 C C . THR A 1 276 ? 3.496 -14.749 -19.190 1.00 89.94 276 THR A C 1
ATOM 2100 O O . THR A 1 276 ? 3.351 -13.990 -18.230 1.00 89.94 276 THR A O 1
ATOM 2103 N N . ASN A 1 277 ? 3.203 -16.046 -19.103 1.00 89.56 277 ASN A N 1
ATOM 2104 C CA . ASN A 1 277 ? 2.931 -16.663 -17.811 1.00 89.56 277 ASN A CA 1
ATOM 2105 C C . ASN A 1 277 ? 4.244 -16.750 -17.037 1.00 89.56 277 ASN A C 1
ATOM 2107 O O . ASN A 1 277 ? 5.244 -17.249 -17.555 1.00 89.56 277 ASN A O 1
ATOM 2111 N N . ILE A 1 278 ? 4.232 -16.244 -15.810 1.00 82.50 278 ILE A N 1
ATOM 2112 C CA . ILE A 1 278 ? 5.354 -16.379 -14.893 1.00 82.50 278 ILE A CA 1
ATOM 2113 C C . ILE A 1 278 ? 5.262 -17.790 -14.321 1.00 82.50 278 ILE A C 1
ATOM 2115 O O . ILE A 1 278 ? 4.223 -18.172 -13.783 1.00 82.50 278 ILE A O 1
ATOM 2119 N N . ASP A 1 279 ? 6.330 -18.572 -14.455 1.00 75.88 279 ASP A N 1
ATOM 2120 C CA . ASP A 1 279 ? 6.377 -19.918 -13.896 1.00 75.88 279 ASP A CA 1
ATOM 2121 C C . ASP A 1 279 ? 6.422 -19.855 -12.363 1.00 75.88 279 ASP A C 1
ATOM 2123 O O . ASP A 1 279 ? 7.469 -19.657 -11.741 1.00 75.88 279 ASP A O 1
ATOM 2127 N N . THR A 1 280 ? 5.254 -20.021 -11.749 1.00 68.12 280 THR A N 1
ATOM 2128 C CA . THR A 1 280 ? 5.074 -19.999 -10.297 1.00 68.12 280 THR A CA 1
ATOM 2129 C C . THR A 1 280 ? 5.638 -21.239 -9.616 1.00 68.12 280 THR A C 1
ATOM 2131 O O . THR A 1 280 ? 5.810 -21.220 -8.397 1.00 68.12 280 THR A O 1
ATOM 2134 N N . THR A 1 281 ? 5.994 -22.298 -10.356 1.00 65.19 281 THR A N 1
ATOM 2135 C CA . THR A 1 281 ? 6.594 -23.491 -9.744 1.00 65.19 281 THR A CA 1
ATOM 2136 C C . THR A 1 281 ? 7.943 -23.161 -9.115 1.00 65.19 281 THR A C 1
ATOM 2138 O O . THR A 1 281 ? 8.204 -23.585 -7.992 1.00 65.19 281 THR A O 1
ATOM 2141 N N . SER A 1 282 ? 8.725 -22.276 -9.737 1.00 54.84 282 SER A N 1
ATOM 2142 C CA . SER A 1 282 ? 9.971 -21.758 -9.162 1.00 54.84 282 SER A CA 1
ATOM 2143 C C . SER A 1 282 ? 9.762 -20.949 -7.867 1.00 54.84 282 SER A C 1
ATOM 2145 O O . SER A 1 282 ? 10.626 -20.954 -6.991 1.00 54.84 282 SER A O 1
ATOM 2147 N N . PHE A 1 283 ? 8.585 -20.337 -7.679 1.00 55.75 283 PHE A N 1
ATOM 2148 C CA . PHE A 1 283 ? 8.189 -19.703 -6.414 1.00 55.75 283 PHE A CA 1
ATOM 2149 C C . PHE A 1 283 ? 7.705 -20.714 -5.374 1.00 55.75 283 PHE A C 1
ATOM 2151 O O . PHE A 1 283 ? 7.996 -20.555 -4.191 1.00 55.75 283 PHE A O 1
ATOM 2158 N N . SER A 1 284 ? 7.016 -21.778 -5.795 1.00 48.06 284 SER A N 1
ATOM 2159 C CA . SER A 1 284 ? 6.644 -22.870 -4.890 1.00 48.06 284 SER A CA 1
ATOM 2160 C C . SER A 1 284 ? 7.878 -23.604 -4.352 1.00 48.06 284 SER A C 1
ATOM 2162 O O . SER A 1 284 ? 7.906 -23.952 -3.176 1.00 48.06 284 SER A O 1
ATOM 2164 N N . THR A 1 285 ? 8.955 -23.716 -5.143 1.00 45.00 285 THR A N 1
ATOM 2165 C CA . THR A 1 285 ? 10.252 -24.217 -4.661 1.00 45.00 285 THR A CA 1
ATOM 2166 C C . THR A 1 285 ? 10.863 -23.290 -3.601 1.00 45.00 285 THR A C 1
ATOM 2168 O O . THR A 1 285 ? 11.436 -23.776 -2.630 1.00 45.00 285 THR A O 1
ATOM 2171 N N . LEU A 1 286 ? 10.679 -21.963 -3.714 1.00 43.84 286 LEU A N 1
ATOM 2172 C CA . LEU A 1 286 ? 11.062 -20.994 -2.668 1.00 43.84 286 LEU A CA 1
ATOM 2173 C C . LEU A 1 286 ? 10.188 -21.101 -1.401 1.00 43.84 286 LEU A C 1
ATOM 2175 O O . LEU A 1 286 ? 10.627 -20.696 -0.326 1.00 43.84 286 LEU A O 1
ATOM 2179 N N . GLN A 1 287 ? 8.964 -21.630 -1.509 1.00 45.28 287 GLN A N 1
ATOM 2180 C CA . GLN A 1 287 ? 8.087 -21.932 -0.370 1.00 45.28 287 GLN A CA 1
ATOM 2181 C C . GLN A 1 287 ? 8.425 -23.271 0.303 1.00 45.28 287 GLN A C 1
ATOM 2183 O O . GLN A 1 287 ? 8.309 -23.367 1.523 1.00 45.28 287 GLN A O 1
ATOM 2188 N N . SER A 1 288 ? 8.817 -24.297 -0.463 1.00 43.91 288 SER A N 1
ATOM 2189 C CA . SER A 1 288 ? 8.910 -25.678 0.031 1.00 43.91 288 SER A CA 1
ATOM 2190 C C . SER A 1 288 ? 10.315 -26.147 0.414 1.00 43.91 288 SER A C 1
ATOM 2192 O O . SER A 1 288 ? 10.433 -27.061 1.231 1.00 43.91 288 SER A O 1
ATOM 2194 N N . ASP A 1 289 ? 11.389 -25.569 -0.135 1.00 40.31 289 ASP A N 1
ATOM 2195 C CA . ASP A 1 289 ? 12.750 -26.054 0.132 1.00 40.31 289 ASP A CA 1
ATOM 2196 C C . ASP A 1 289 ? 13.424 -25.316 1.297 1.00 40.31 289 ASP A C 1
ATOM 2198 O O . ASP A 1 289 ? 14.328 -24.499 1.145 1.00 40.31 289 ASP A O 1
ATOM 2202 N N . GLY A 1 290 ? 13.032 -25.693 2.514 1.00 45.03 290 GLY A N 1
ATOM 2203 C CA . GLY A 1 290 ? 13.802 -25.407 3.728 1.00 45.03 290 GLY A CA 1
ATOM 2204 C C . GLY A 1 290 ? 15.047 -26.293 3.905 1.00 45.03 290 GLY A C 1
ATOM 2205 O O . GLY A 1 290 ? 15.700 -26.195 4.944 1.00 45.03 290 GLY A O 1
ATOM 2206 N N . THR A 1 291 ? 15.370 -27.198 2.962 1.00 37.53 291 THR A N 1
ATOM 2207 C CA . THR A 1 291 ? 16.405 -28.231 3.198 1.00 37.53 291 THR A CA 1
ATOM 2208 C C . THR A 1 291 ? 17.334 -28.605 2.039 1.00 37.53 291 THR A C 1
ATOM 2210 O O . THR A 1 291 ? 18.351 -29.242 2.319 1.00 37.53 291 THR A O 1
ATOM 2213 N N . ASN A 1 292 ? 17.110 -28.193 0.784 1.00 36.78 292 ASN A N 1
ATOM 2214 C CA . ASN A 1 292 ? 17.996 -28.606 -0.312 1.00 36.78 292 ASN A CA 1
ATOM 2215 C C . ASN A 1 292 ? 18.862 -27.478 -0.873 1.00 36.78 292 ASN A C 1
ATOM 2217 O O . ASN A 1 292 ? 18.393 -26.473 -1.396 1.00 36.78 292 ASN A O 1
ATOM 2221 N N . ARG A 1 293 ? 20.178 -27.705 -0.780 1.00 39.81 293 ARG A N 1
ATOM 2222 C CA . ARG A 1 293 ? 21.247 -26.904 -1.376 1.00 39.81 293 ARG A CA 1
ATOM 2223 C C . ARG A 1 293 ? 21.131 -26.918 -2.903 1.00 39.81 293 ARG A C 1
ATOM 2225 O O . ARG A 1 293 ? 21.804 -27.709 -3.563 1.00 39.81 293 ARG A O 1
ATOM 2232 N N . VAL A 1 294 ? 20.333 -26.020 -3.468 1.00 35.00 294 VAL A N 1
ATOM 2233 C CA . VAL A 1 294 ? 20.554 -25.576 -4.846 1.00 35.00 294 VAL A CA 1
ATOM 2234 C C . VAL A 1 294 ? 21.749 -24.630 -4.815 1.00 35.00 294 VAL A C 1
ATOM 2236 O O . VAL A 1 294 ? 21.812 -23.670 -4.050 1.00 35.00 294 VAL A O 1
ATOM 2239 N N . ALA A 1 295 ? 22.773 -24.993 -5.574 1.00 35.50 295 ALA A N 1
ATOM 2240 C CA . ALA A 1 295 ? 24.057 -24.329 -5.571 1.00 35.50 295 ALA A CA 1
ATOM 2241 C C . ALA A 1 295 ? 23.948 -22.856 -6.013 1.00 35.50 295 ALA A C 1
ATOM 2243 O O . ALA A 1 295 ? 23.463 -22.545 -7.097 1.00 35.50 295 ALA A O 1
ATOM 2244 N N . SER A 1 296 ? 24.504 -21.976 -5.175 1.00 37.75 296 SER A N 1
ATOM 2245 C CA . SER A 1 296 ? 25.097 -20.680 -5.530 1.00 37.75 296 SER A CA 1
ATOM 2246 C C . SER A 1 296 ? 24.216 -19.657 -6.260 1.00 37.75 296 SER A C 1
ATOM 2248 O O . SER A 1 296 ? 24.545 -19.231 -7.365 1.00 37.75 296 SER A O 1
ATOM 2250 N N . ALA A 1 297 ? 23.197 -19.130 -5.581 1.00 40.03 297 ALA A N 1
ATOM 2251 C CA . ALA A 1 297 ? 22.780 -17.748 -5.814 1.00 40.03 297 ALA A CA 1
ATOM 2252 C C . ALA A 1 297 ? 22.599 -17.021 -4.466 1.00 40.03 297 ALA A C 1
ATOM 2254 O O . ALA A 1 297 ? 21.715 -17.400 -3.701 1.00 40.03 297 ALA A O 1
ATOM 2255 N N . PRO A 1 298 ? 23.359 -15.945 -4.170 1.00 50.34 298 PRO A N 1
ATOM 2256 C CA . PRO A 1 298 ? 23.194 -15.149 -2.941 1.00 50.34 298 PRO A CA 1
ATOM 2257 C C . PRO A 1 298 ? 21.810 -14.475 -2.810 1.00 50.34 298 PRO A C 1
ATOM 2259 O O . PRO A 1 298 ? 21.522 -13.846 -1.798 1.00 50.34 298 PRO A O 1
ATOM 2262 N N . VAL A 1 299 ? 20.955 -14.600 -3.829 1.00 52.47 299 VAL A N 1
ATOM 2263 C CA . VAL A 1 299 ? 19.607 -14.024 -3.893 1.00 52.47 299 VAL A CA 1
ATOM 2264 C C . VAL A 1 299 ? 18.570 -14.887 -3.154 1.00 52.47 299 VAL A C 1
ATOM 2266 O O . VAL A 1 299 ? 17.632 -14.333 -2.585 1.00 52.47 299 VAL A O 1
ATOM 2269 N N . GLN A 1 300 ? 18.743 -16.217 -3.104 1.00 56.72 300 GLN A N 1
ATOM 2270 C CA . GLN A 1 300 ? 17.771 -17.115 -2.453 1.00 56.72 300 GLN A CA 1
ATOM 2271 C C . GLN A 1 300 ? 17.750 -16.943 -0.926 1.00 56.72 300 GLN A C 1
ATOM 2273 O O . GLN A 1 300 ? 16.675 -16.785 -0.346 1.00 56.72 300 GLN A O 1
ATOM 2278 N N . ASP A 1 301 ? 18.922 -16.863 -0.290 1.00 67.50 301 ASP A N 1
ATOM 2279 C CA . ASP A 1 301 ? 19.024 -16.665 1.164 1.00 67.50 301 ASP A CA 1
ATOM 2280 C C . ASP A 1 301 ? 18.466 -15.296 1.597 1.00 67.50 301 ASP A C 1
ATOM 2282 O O . ASP A 1 301 ? 17.804 -15.172 2.631 1.00 67.50 301 ASP A O 1
ATOM 2286 N N . GLY A 1 302 ? 18.685 -14.265 0.770 1.00 73.62 302 GLY A N 1
ATOM 2287 C CA . GLY A 1 302 ? 18.221 -12.904 1.035 1.00 73.62 302 GLY A CA 1
ATOM 2288 C C . GLY A 1 302 ? 16.697 -12.785 1.033 1.00 73.62 302 GLY A C 1
ATOM 2289 O O . GLY A 1 302 ? 16.131 -12.182 1.944 1.00 73.62 302 GLY A O 1
ATOM 2290 N N . TRP A 1 303 ? 16.017 -13.390 0.053 1.00 76.31 303 TRP A N 1
ATOM 2291 C CA . TRP A 1 303 ? 14.555 -13.327 -0.027 1.00 76.31 303 TRP A CA 1
ATOM 2292 C C . TRP A 1 303 ? 13.867 -14.104 1.100 1.00 76.31 303 TRP A C 1
ATOM 2294 O O . TRP A 1 303 ? 12.930 -13.583 1.702 1.00 76.31 303 TRP A O 1
ATOM 2304 N N . CYS A 1 304 ? 14.354 -15.303 1.442 1.00 80.81 304 CYS A N 1
ATOM 2305 C CA . CYS A 1 304 ? 13.836 -16.063 2.587 1.00 80.81 304 CYS A CA 1
ATOM 2306 C C . CYS A 1 304 ? 13.916 -15.252 3.885 1.00 80.81 304 CYS A C 1
ATOM 2308 O O . CYS A 1 304 ? 12.944 -15.170 4.638 1.00 80.81 304 CYS A O 1
ATOM 2310 N N . CYS A 1 305 ? 15.062 -14.612 4.122 1.00 81.44 305 CYS A N 1
ATOM 2311 C CA . CYS A 1 305 ? 15.253 -13.751 5.279 1.00 81.44 305 CYS A CA 1
ATOM 2312 C C . CYS A 1 305 ? 14.283 -12.558 5.262 1.00 81.44 305 CYS A C 1
ATOM 2314 O O . CYS A 1 305 ? 13.609 -12.311 6.263 1.00 81.44 305 CYS A O 1
ATOM 2316 N N . ILE A 1 306 ? 14.143 -11.864 4.123 1.00 80.94 306 ILE A N 1
ATOM 2317 C CA . ILE A 1 306 ? 13.222 -10.723 3.991 1.00 80.94 306 ILE A CA 1
ATOM 2318 C C . ILE A 1 306 ? 11.780 -11.168 4.234 1.00 80.94 306 ILE A C 1
ATOM 2320 O O . ILE A 1 306 ? 11.092 -10.539 5.030 1.00 80.94 306 ILE A O 1
ATOM 2324 N N . ARG A 1 307 ? 11.328 -12.269 3.621 1.00 83.31 307 ARG A N 1
ATOM 2325 C CA . ARG A 1 307 ? 9.982 -12.822 3.827 1.00 83.31 307 ARG A CA 1
ATOM 2326 C C . ARG A 1 307 ? 9.720 -13.099 5.304 1.00 83.31 307 ARG A C 1
ATOM 2328 O O . ARG A 1 307 ? 8.725 -12.613 5.835 1.00 83.31 307 ARG A O 1
ATOM 2335 N N . ASN A 1 308 ? 10.609 -13.840 5.966 1.00 83.19 308 ASN A N 1
ATOM 2336 C CA . ASN A 1 308 ? 10.459 -14.182 7.381 1.00 83.19 308 ASN A CA 1
ATOM 2337 C C . ASN A 1 308 ? 10.447 -12.923 8.263 1.00 83.19 308 ASN A C 1
ATOM 2339 O O . ASN A 1 308 ? 9.641 -12.822 9.190 1.00 83.19 308 ASN A O 1
ATOM 2343 N N . CYS A 1 309 ? 11.296 -11.944 7.948 1.00 82.81 309 CYS A N 1
ATOM 2344 C CA . CYS A 1 309 ? 11.321 -10.666 8.643 1.00 82.81 309 CYS A CA 1
ATOM 2345 C C . CYS A 1 309 ? 10.001 -9.902 8.451 1.00 82.81 309 CYS A C 1
ATOM 2347 O O . CYS A 1 309 ? 9.360 -9.562 9.442 1.00 82.81 309 CYS A O 1
ATOM 2349 N N . LEU A 1 310 ? 9.519 -9.722 7.220 1.00 82.19 310 LEU A N 1
ATOM 2350 C CA . LEU A 1 310 ? 8.252 -9.033 6.933 1.00 82.19 310 LEU A CA 1
ATOM 2351 C C . LEU A 1 310 ? 7.051 -9.741 7.587 1.00 82.19 310 LEU A C 1
ATOM 2353 O O . LEU A 1 310 ? 6.203 -9.084 8.193 1.00 82.19 310 LEU A O 1
ATOM 2357 N N . ALA A 1 311 ? 7.015 -11.075 7.546 1.00 82.75 311 ALA A N 1
ATOM 2358 C CA . ALA A 1 311 ? 5.980 -11.872 8.201 1.00 82.75 311 ALA A CA 1
ATOM 2359 C C . ALA A 1 311 ? 6.019 -11.708 9.732 1.00 82.75 311 ALA A C 1
ATOM 2361 O O . ALA A 1 311 ? 4.977 -11.545 10.369 1.00 82.75 311 ALA A O 1
ATOM 2362 N N . SER A 1 312 ? 7.216 -11.663 10.335 1.00 80.00 312 SER A N 1
ATOM 2363 C CA . SER A 1 312 ? 7.378 -11.415 11.778 1.00 80.00 312 SER A CA 1
ATOM 2364 C C . SER A 1 312 ? 6.878 -10.032 12.212 1.00 80.00 312 SER A C 1
ATOM 2366 O O . SER A 1 312 ? 6.480 -9.847 13.361 1.00 80.00 312 SER A O 1
ATOM 2368 N N . GLN A 1 313 ? 6.846 -9.084 11.273 1.00 78.94 313 GLN A N 1
ATOM 2369 C CA . GLN A 1 313 ? 6.365 -7.716 11.463 1.00 78.94 313 GLN A CA 1
ATOM 2370 C C . GLN A 1 313 ? 4.856 -7.593 11.185 1.00 78.94 313 GLN A C 1
ATOM 2372 O O . GLN A 1 313 ? 4.291 -6.504 11.244 1.00 78.94 313 GLN A O 1
ATOM 2377 N N . GLY A 1 314 ? 4.177 -8.718 10.923 1.00 76.25 314 GLY A N 1
ATOM 2378 C CA . GLY A 1 314 ? 2.728 -8.791 10.750 1.00 76.25 314 GLY A CA 1
ATOM 2379 C C . GLY A 1 314 ? 2.230 -8.415 9.355 1.00 76.25 314 GLY A C 1
ATOM 2380 O O . GLY A 1 314 ? 1.017 -8.265 9.180 1.00 76.25 314 GLY A O 1
ATOM 2381 N N . ILE A 1 315 ? 3.130 -8.274 8.374 1.00 77.75 315 ILE A N 1
ATOM 2382 C CA . ILE A 1 315 ? 2.750 -8.066 6.974 1.00 77.75 315 ILE A CA 1
ATOM 2383 C C . ILE A 1 315 ? 2.105 -9.351 6.449 1.00 77.75 315 ILE A C 1
ATOM 2385 O O . ILE A 1 315 ? 2.589 -10.453 6.694 1.00 77.75 315 ILE A O 1
ATOM 2389 N N . VAL A 1 316 ? 0.970 -9.209 5.764 1.00 74.19 316 VAL A N 1
ATOM 2390 C CA . VAL A 1 316 ? 0.173 -10.346 5.287 1.00 74.19 316 VAL A CA 1
ATOM 2391 C C . VAL A 1 316 ? 0.927 -11.088 4.183 1.00 74.19 316 VAL A C 1
ATOM 2393 O O . VAL A 1 316 ? 1.420 -10.460 3.246 1.00 74.19 316 VAL A O 1
ATOM 2396 N N . ASP A 1 317 ? 0.949 -12.421 4.250 1.00 73.75 317 ASP A N 1
ATOM 2397 C CA . ASP A 1 317 ? 1.677 -13.278 3.303 1.00 73.75 317 ASP A CA 1
ATOM 2398 C C . ASP A 1 317 ? 1.331 -12.996 1.839 1.00 73.75 317 ASP A C 1
ATOM 2400 O O . ASP A 1 317 ? 2.221 -12.984 0.994 1.00 73.75 317 ASP A O 1
ATOM 2404 N N . ALA A 1 318 ? 0.065 -12.692 1.533 1.00 68.88 318 ALA A N 1
ATOM 2405 C CA . ALA A 1 318 ? -0.358 -12.324 0.184 1.00 68.88 318 ALA A CA 1
ATOM 2406 C C . ALA A 1 318 ? 0.386 -11.084 -0.343 1.00 68.88 318 ALA A C 1
ATOM 2408 O O . ALA A 1 318 ? 0.830 -11.078 -1.489 1.00 68.88 318 ALA A O 1
ATOM 2409 N N . LEU A 1 319 ? 0.587 -10.059 0.494 1.00 71.44 319 LEU A N 1
ATOM 2410 C CA . LEU A 1 319 ? 1.325 -8.854 0.107 1.00 71.44 319 LEU A CA 1
ATOM 2411 C C . LEU A 1 319 ? 2.815 -9.157 -0.076 1.00 71.44 319 LEU A C 1
ATOM 2413 O O . LEU A 1 319 ? 3.425 -8.678 -1.029 1.00 71.44 319 LEU A O 1
ATOM 2417 N N . ILE A 1 320 ? 3.389 -9.994 0.794 1.00 78.56 320 ILE A N 1
ATOM 2418 C CA . ILE A 1 320 ? 4.788 -10.428 0.682 1.00 78.56 320 ILE A CA 1
ATOM 2419 C C . ILE A 1 320 ? 4.998 -11.237 -0.604 1.00 78.56 320 ILE A C 1
ATOM 2421 O O . ILE A 1 320 ? 5.989 -11.029 -1.301 1.00 78.56 320 ILE A O 1
ATOM 2425 N N . LEU A 1 321 ? 4.064 -12.126 -0.950 1.00 74.38 321 LEU A N 1
ATOM 2426 C CA . LEU A 1 321 ? 4.096 -12.913 -2.183 1.00 74.38 321 LEU A CA 1
ATOM 2427 C C . LEU A 1 321 ? 3.955 -12.031 -3.422 1.00 74.38 321 LEU A C 1
ATOM 2429 O O . LEU A 1 321 ? 4.711 -12.212 -4.376 1.00 74.38 321 LEU A O 1
ATOM 2433 N N . ILE A 1 322 ? 3.045 -11.054 -3.403 1.00 73.31 322 ILE A N 1
ATOM 2434 C CA . ILE A 1 322 ? 2.901 -10.064 -4.477 1.00 73.31 322 ILE A CA 1
ATOM 2435 C C . ILE A 1 322 ? 4.220 -9.291 -4.639 1.00 73.31 322 ILE A C 1
ATOM 2437 O O . ILE A 1 322 ? 4.813 -9.339 -5.718 1.00 73.31 322 ILE A O 1
ATOM 2441 N N . ALA A 1 323 ? 4.742 -8.683 -3.566 1.00 75.81 323 ALA A N 1
ATOM 2442 C CA . ALA A 1 323 ? 6.020 -7.959 -3.551 1.00 75.81 323 ALA A CA 1
ATOM 2443 C C . ALA A 1 323 ? 7.187 -8.820 -4.063 1.00 75.81 323 ALA A C 1
ATOM 2445 O O . ALA A 1 323 ? 7.967 -8.387 -4.913 1.00 75.81 323 ALA A O 1
ATOM 2446 N N . GLY A 1 324 ? 7.269 -10.065 -3.598 1.00 75.00 324 GLY A N 1
ATOM 2447 C CA . GLY A 1 324 ? 8.280 -11.031 -4.013 1.00 75.00 324 GLY A CA 1
ATOM 2448 C C . GLY A 1 324 ? 8.196 -11.398 -5.478 1.00 75.00 324 GLY A C 1
ATOM 2449 O O . GLY A 1 324 ? 9.217 -11.422 -6.155 1.00 75.00 324 GLY A O 1
ATOM 2450 N N . THR A 1 325 ? 6.989 -11.628 -5.988 1.00 70.62 325 THR A N 1
ATOM 2451 C CA . THR A 1 325 ? 6.769 -11.970 -7.398 1.00 70.62 325 THR A CA 1
ATOM 2452 C C . THR A 1 325 ? 7.164 -10.806 -8.300 1.00 70.62 325 THR A C 1
ATOM 2454 O O . THR A 1 325 ? 7.896 -10.990 -9.272 1.00 70.62 325 THR A O 1
ATOM 2457 N N . ILE A 1 326 ? 6.764 -9.584 -7.936 1.00 68.94 326 ILE A N 1
ATOM 2458 C CA . ILE A 1 326 ? 7.129 -8.362 -8.664 1.00 68.94 326 ILE A CA 1
ATOM 2459 C C . ILE A 1 326 ? 8.642 -8.194 -8.684 1.00 68.94 326 ILE A C 1
ATOM 2461 O O . ILE A 1 326 ? 9.240 -7.940 -9.734 1.00 68.94 326 ILE A O 1
ATOM 2465 N N . CYS A 1 327 ? 9.277 -8.300 -7.520 1.00 73.56 327 CYS A N 1
ATOM 2466 C CA . CYS A 1 327 ? 10.689 -7.998 -7.424 1.00 73.56 327 CYS A CA 1
ATOM 2467 C C . CYS A 1 327 ? 11.550 -9.122 -7.978 1.00 73.56 327 CYS A C 1
ATOM 2469 O O . CYS A 1 327 ? 12.502 -8.803 -8.671 1.00 73.56 327 CYS A O 1
ATOM 2471 N N . ALA A 1 328 ? 11.176 -10.394 -7.860 1.00 69.44 328 ALA A N 1
ATOM 2472 C CA . ALA A 1 328 ? 11.880 -11.489 -8.527 1.00 69.44 328 ALA A CA 1
ATOM 2473 C C . ALA A 1 328 ? 11.983 -11.268 -10.046 1.00 69.44 328 ALA A C 1
ATOM 2475 O O . ALA A 1 328 ? 13.080 -11.338 -10.595 1.00 69.44 328 ALA A O 1
ATOM 2476 N N . VAL A 1 329 ? 10.890 -10.884 -10.716 1.00 63.81 329 VAL A N 1
ATOM 2477 C CA . VAL A 1 329 ? 10.918 -10.572 -12.159 1.00 63.81 329 VAL A CA 1
ATOM 2478 C C . VAL A 1 329 ? 11.864 -9.402 -12.467 1.00 63.81 329 VAL A C 1
ATOM 2480 O O . VAL A 1 329 ? 12.584 -9.425 -13.461 1.00 63.81 329 VAL A O 1
ATOM 2483 N N . GLY A 1 330 ? 11.909 -8.392 -11.593 1.00 60.34 330 GLY A N 1
ATOM 2484 C CA . GLY A 1 330 ? 12.792 -7.234 -11.754 1.00 60.34 330 GLY A CA 1
ATOM 2485 C C . GLY A 1 330 ? 14.264 -7.494 -11.423 1.00 60.34 330 GLY A C 1
ATOM 2486 O O . GLY A 1 330 ? 15.138 -6.914 -12.059 1.00 60.34 330 GLY A O 1
ATOM 2487 N N . CYS A 1 331 ? 14.543 -8.346 -10.437 1.00 66.69 331 CYS A N 1
ATOM 2488 C CA . CYS A 1 331 ? 15.890 -8.616 -9.931 1.00 66.69 331 CYS A CA 1
ATOM 2489 C C . CYS A 1 331 ? 16.617 -9.699 -10.742 1.00 66.69 331 CYS A C 1
ATOM 2491 O O . CYS A 1 331 ? 17.833 -9.826 -10.631 1.00 66.69 331 CYS A O 1
ATOM 2493 N N . LEU A 1 332 ? 15.895 -10.479 -11.556 1.00 57.62 332 LEU A N 1
ATOM 2494 C CA . LEU A 1 332 ? 16.474 -11.507 -12.427 1.00 57.62 332 LEU A CA 1
ATOM 2495 C C . LEU A 1 332 ? 17.021 -10.957 -13.755 1.00 57.62 332 LEU A C 1
ATOM 2497 O O . LEU A 1 332 ? 17.725 -11.680 -14.456 1.00 57.62 332 LEU A O 1
ATOM 2501 N N . ALA A 1 333 ? 16.741 -9.700 -14.109 1.00 50.94 333 ALA A N 1
ATOM 2502 C CA . ALA A 1 333 ? 17.283 -9.083 -15.315 1.00 50.94 333 ALA A CA 1
ATOM 2503 C C . ALA A 1 333 ? 18.688 -8.498 -15.042 1.00 50.94 333 ALA A C 1
ATOM 2505 O O . ALA A 1 333 ? 18.799 -7.497 -14.343 1.00 50.94 333 ALA A O 1
ATOM 2506 N N . PRO A 1 334 ? 19.798 -9.041 -15.568 1.00 44.62 334 PRO A N 1
ATOM 2507 C CA . PRO A 1 334 ? 21.073 -8.320 -15.555 1.00 44.62 334 PRO A CA 1
ATOM 2508 C C . PRO A 1 334 ? 20.970 -7.046 -16.422 1.00 44.62 334 PRO A C 1
ATOM 2510 O O . PRO A 1 334 ? 20.304 -7.080 -17.459 1.00 44.62 334 PRO A O 1
ATOM 2513 N N . PRO A 1 335 ? 21.612 -5.919 -16.051 1.00 48.38 335 PRO A N 1
ATOM 2514 C CA . PRO A 1 335 ? 22.613 -5.727 -14.993 1.00 48.38 335 PRO A CA 1
ATOM 2515 C C . PRO A 1 335 ? 22.028 -5.182 -13.673 1.00 48.38 335 PRO A C 1
ATOM 2517 O O . PRO A 1 335 ? 22.717 -4.485 -12.930 1.00 48.38 335 PRO A O 1
ATOM 2520 N N . VAL A 1 336 ? 20.748 -5.437 -13.395 1.00 55.81 336 VAL A N 1
ATOM 2521 C CA . VAL A 1 336 ? 19.980 -4.808 -12.314 1.00 55.81 336 VAL A CA 1
ATOM 2522 C C . VAL A 1 336 ? 20.501 -5.305 -10.952 1.00 55.81 336 VAL A C 1
ATOM 2524 O O . VAL A 1 336 ? 20.113 -6.357 -10.455 1.00 55.81 336 VAL A O 1
ATOM 2527 N N . GLY A 1 337 ? 21.468 -4.581 -10.376 1.00 59.34 337 GLY A N 1
ATOM 2528 C CA . GLY A 1 337 ? 22.136 -4.940 -9.122 1.00 59.34 337 GLY A CA 1
ATOM 2529 C C . GLY A 1 337 ? 21.213 -4.913 -7.896 1.00 59.34 337 GLY A C 1
ATOM 2530 O O . GLY A 1 337 ? 20.096 -4.399 -7.942 1.00 59.34 337 GLY A O 1
ATOM 2531 N N . ALA A 1 338 ? 21.707 -5.426 -6.762 1.00 61.62 338 ALA A N 1
ATOM 2532 C CA . ALA A 1 338 ? 20.969 -5.534 -5.494 1.00 61.62 338 ALA A CA 1
ATOM 2533 C C . ALA A 1 338 ? 20.268 -4.231 -5.045 1.00 61.62 338 ALA A C 1
ATOM 2535 O O . ALA A 1 338 ? 19.220 -4.290 -4.404 1.00 61.62 338 ALA A O 1
ATOM 2536 N N . ALA A 1 339 ? 20.798 -3.064 -5.430 1.00 61.34 339 ALA A N 1
ATOM 2537 C CA . ALA A 1 339 ? 20.204 -1.755 -5.157 1.00 61.34 339 ALA A CA 1
ATOM 2538 C C . ALA A 1 339 ? 18.823 -1.568 -5.813 1.00 61.34 339 ALA A C 1
ATOM 2540 O O . ALA A 1 339 ? 17.889 -1.114 -5.156 1.00 61.34 339 ALA A O 1
ATOM 2541 N N . LEU A 1 340 ? 18.650 -1.987 -7.071 1.00 67.00 340 LEU A N 1
ATOM 2542 C CA . LEU A 1 340 ? 17.359 -1.908 -7.765 1.00 67.00 340 LEU A CA 1
ATOM 2543 C C . LEU A 1 340 ? 16.363 -2.945 -7.233 1.00 67.00 340 LEU A C 1
ATOM 2545 O O . LEU A 1 340 ? 15.157 -2.708 -7.247 1.00 67.00 340 LEU A O 1
ATOM 2549 N N . CYS A 1 341 ? 16.865 -4.061 -6.701 1.00 71.62 341 CYS A N 1
ATOM 2550 C CA . CYS A 1 341 ? 16.036 -5.036 -6.003 1.00 71.62 341 CYS A CA 1
ATOM 2551 C C . CYS A 1 341 ? 15.471 -4.462 -4.697 1.00 71.62 341 CYS A C 1
ATOM 2553 O O . CYS A 1 341 ? 14.266 -4.529 -4.459 1.00 71.62 341 CYS A O 1
ATOM 2555 N N . ALA A 1 342 ? 16.319 -3.815 -3.893 1.00 67.88 342 ALA A N 1
ATOM 2556 C CA . ALA A 1 342 ? 15.891 -3.113 -2.687 1.00 67.88 342 ALA A CA 1
ATOM 2557 C C . ALA A 1 342 ? 14.901 -1.985 -3.013 1.00 67.88 342 ALA A C 1
ATOM 2559 O O . ALA A 1 342 ? 13.845 -1.898 -2.390 1.00 67.88 342 ALA A O 1
ATOM 2560 N N . ALA A 1 343 ? 15.196 -1.174 -4.035 1.00 70.50 343 ALA A N 1
ATOM 2561 C CA . ALA A 1 343 ? 14.307 -0.112 -4.492 1.00 70.50 343 ALA A CA 1
ATOM 2562 C C . ALA A 1 343 ? 12.946 -0.664 -4.950 1.00 70.50 343 ALA A C 1
ATOM 2564 O O . ALA A 1 343 ? 11.913 -0.111 -4.585 1.00 70.50 343 ALA A O 1
ATOM 2565 N N . CYS A 1 344 ? 12.922 -1.801 -5.655 1.00 77.00 344 CYS A N 1
ATOM 2566 C CA . CYS A 1 344 ? 11.681 -2.480 -6.024 1.00 77.00 344 CYS A CA 1
ATOM 2567 C C . CYS A 1 344 ? 10.846 -2.858 -4.801 1.00 77.00 344 CYS A C 1
ATOM 2569 O O . CYS A 1 344 ? 9.661 -2.548 -4.771 1.00 77.00 344 CYS A O 1
ATOM 2571 N N . ILE A 1 345 ? 11.448 -3.495 -3.793 1.00 74.62 345 ILE A N 1
ATOM 2572 C CA . ILE A 1 345 ? 10.719 -3.939 -2.596 1.00 74.62 345 ILE A CA 1
ATOM 2573 C C . ILE A 1 345 ? 10.178 -2.723 -1.832 1.00 74.62 345 ILE A C 1
ATOM 2575 O O . ILE A 1 345 ? 9.028 -2.720 -1.405 1.00 74.62 345 ILE A O 1
ATOM 2579 N N . ILE A 1 346 ? 10.982 -1.665 -1.711 1.00 72.25 346 ILE A N 1
ATOM 2580 C CA . ILE A 1 346 ? 10.595 -0.410 -1.056 1.00 72.25 346 ILE A CA 1
ATOM 2581 C C . ILE A 1 346 ? 9.396 0.232 -1.760 1.00 72.25 346 ILE A C 1
ATOM 2583 O O . ILE A 1 346 ? 8.404 0.569 -1.116 1.00 72.25 346 ILE A O 1
ATOM 2587 N N . VAL A 1 347 ? 9.466 0.361 -3.084 1.00 71.44 347 VAL A N 1
ATOM 2588 C CA . VAL A 1 347 ? 8.384 0.934 -3.891 1.00 71.44 347 VAL A CA 1
ATOM 2589 C C . VAL A 1 347 ? 7.154 0.028 -3.863 1.00 71.44 347 VAL A C 1
ATOM 2591 O O . VAL A 1 347 ? 6.042 0.545 -3.858 1.00 71.44 347 VAL A O 1
ATOM 2594 N N . ALA A 1 348 ? 7.341 -1.295 -3.802 1.00 72.38 348 ALA A N 1
ATOM 2595 C CA . ALA A 1 348 ? 6.247 -2.253 -3.845 1.00 72.38 348 ALA A CA 1
ATOM 2596 C C . ALA A 1 348 ? 5.459 -2.384 -2.532 1.00 72.38 348 ALA A C 1
ATOM 2598 O O . ALA A 1 348 ? 4.322 -2.847 -2.523 1.00 72.38 348 ALA A O 1
ATOM 2599 N N . ILE A 1 349 ? 6.058 -2.024 -1.403 1.00 71.19 349 ILE A N 1
ATOM 2600 C CA . ILE A 1 349 ? 5.379 -2.097 -0.104 1.00 71.19 349 ILE A CA 1
ATOM 2601 C C . ILE A 1 349 ? 4.928 -0.689 0.338 1.00 71.19 349 ILE A C 1
ATOM 2603 O O . ILE A 1 349 ? 3.952 -0.553 1.073 1.00 71.19 349 ILE A O 1
ATOM 2607 N N . GLY A 1 350 ? 5.562 0.367 -0.182 1.00 67.50 350 GLY A N 1
ATOM 2608 C CA . GLY A 1 350 ? 5.170 1.757 0.038 1.00 67.50 350 GLY A CA 1
ATOM 2609 C C . GLY A 1 350 ? 5.659 2.338 1.370 1.00 67.50 350 GLY A C 1
ATOM 2610 O O . GLY A 1 350 ? 6.192 1.639 2.238 1.00 67.50 350 GLY A O 1
ATOM 2611 N N . VAL A 1 351 ? 5.465 3.652 1.544 1.00 58.81 351 VAL A N 1
ATOM 2612 C CA . VAL A 1 351 ? 5.932 4.415 2.718 1.00 58.81 351 VAL A CA 1
ATOM 2613 C C . VAL A 1 351 ? 5.503 3.867 4.090 1.00 58.81 351 VAL A C 1
ATOM 2615 O O . VAL A 1 351 ? 6.390 3.829 4.951 1.00 58.81 351 VAL A O 1
ATOM 2618 N N . PRO A 1 352 ? 4.268 3.377 4.350 1.00 57.72 352 PRO A N 1
ATOM 2619 C CA . PRO A 1 352 ? 3.885 2.971 5.710 1.00 57.72 352 PRO A CA 1
ATOM 2620 C C . PRO A 1 352 ? 4.727 1.812 6.260 1.00 57.72 352 PRO A C 1
ATOM 2622 O O . PRO A 1 352 ? 4.830 1.647 7.474 1.00 57.72 352 PRO A O 1
ATOM 2625 N N . PHE A 1 353 ? 5.392 1.056 5.384 1.00 61.94 353 PHE A N 1
ATOM 2626 C CA . PHE A 1 353 ? 6.266 -0.045 5.767 1.00 61.94 353 PHE A CA 1
ATOM 2627 C C . PHE A 1 353 ? 7.736 0.201 5.420 1.00 61.94 353 PHE A C 1
ATOM 2629 O O . PHE A 1 353 ? 8.552 -0.669 5.695 1.00 61.94 353 PHE A O 1
ATOM 2636 N N . THR A 1 354 ? 8.119 1.359 4.869 1.00 63.41 354 THR A N 1
ATOM 2637 C CA . THR A 1 354 ? 9.522 1.650 4.491 1.00 63.41 354 THR A CA 1
ATOM 2638 C C . THR A 1 354 ? 10.519 1.428 5.622 1.00 63.41 354 THR A C 1
ATOM 2640 O O . THR A 1 354 ? 11.598 0.900 5.369 1.00 63.41 354 THR A O 1
ATOM 2643 N N . GLY A 1 355 ? 10.166 1.770 6.865 1.00 68.00 355 GLY A N 1
ATOM 2644 C CA . GLY A 1 355 ? 11.014 1.496 8.029 1.00 68.00 355 GLY A CA 1
ATOM 2645 C C . GLY A 1 355 ? 11.196 -0.005 8.274 1.00 68.00 355 GLY A C 1
ATOM 2646 O O . GLY A 1 355 ? 12.315 -0.477 8.435 1.00 68.00 355 GLY A O 1
ATOM 2647 N N . VAL A 1 356 ? 10.102 -0.768 8.218 1.00 75.31 356 VAL A N 1
ATOM 2648 C CA . VAL A 1 356 ? 10.101 -2.227 8.406 1.00 75.31 356 VAL A CA 1
ATOM 2649 C C . VAL A 1 356 ? 10.847 -2.932 7.273 1.00 75.31 356 VAL A C 1
ATOM 2651 O O . VAL A 1 356 ? 11.684 -3.797 7.507 1.00 75.31 356 VAL A O 1
ATOM 2654 N N . VAL A 1 357 ? 10.573 -2.536 6.034 1.00 74.31 357 VAL A N 1
ATOM 2655 C CA . VAL A 1 357 ? 11.199 -3.070 4.823 1.00 74.31 357 VAL A CA 1
ATOM 2656 C C . VAL A 1 357 ? 12.676 -2.722 4.783 1.00 74.31 357 VAL A C 1
ATOM 2658 O O . VAL A 1 357 ? 13.488 -3.593 4.492 1.00 74.31 357 VAL A O 1
ATOM 2661 N N . GLY A 1 358 ? 13.029 -1.477 5.101 1.00 68.75 358 GLY A N 1
ATOM 2662 C CA . GLY A 1 358 ? 14.409 -1.020 5.195 1.00 68.75 358 GLY A CA 1
ATOM 2663 C C . GLY A 1 358 ? 15.192 -1.815 6.234 1.00 68.75 358 GLY A C 1
ATOM 2664 O O . GLY A 1 358 ? 16.279 -2.286 5.922 1.00 68.75 358 GLY A O 1
ATOM 2665 N N . GLU A 1 359 ? 14.612 -2.044 7.414 1.00 76.50 359 GLU A N 1
ATOM 2666 C CA . GLU A 1 359 ? 15.217 -2.877 8.457 1.00 76.50 359 GLU A CA 1
ATOM 2667 C C . GLU A 1 359 ? 15.379 -4.332 7.993 1.00 76.50 359 GLU A C 1
ATOM 2669 O O . GLU A 1 359 ? 16.460 -4.902 8.117 1.00 76.50 359 GLU A O 1
ATOM 2674 N N . CYS A 1 360 ? 14.348 -4.932 7.389 1.00 79.38 360 CYS A N 1
ATOM 2675 C CA . CYS A 1 360 ? 14.437 -6.297 6.867 1.00 79.38 360 CYS A CA 1
ATOM 2676 C C . CYS A 1 360 ? 15.487 -6.421 5.751 1.00 79.38 360 CYS A C 1
ATOM 2678 O O . CYS A 1 360 ? 16.261 -7.374 5.729 1.00 79.38 360 CYS A O 1
ATOM 2680 N N . VAL A 1 361 ? 15.563 -5.449 4.841 1.00 74.94 361 VAL A N 1
ATOM 2681 C CA . VAL A 1 361 ? 16.575 -5.407 3.778 1.00 74.94 361 VAL A CA 1
ATOM 2682 C C . VAL A 1 361 ? 17.977 -5.210 4.361 1.00 74.94 361 VAL A C 1
ATOM 2684 O O . VAL A 1 361 ? 18.900 -5.911 3.946 1.00 74.94 361 VAL A O 1
ATOM 2687 N N . ASP A 1 362 ? 18.154 -4.316 5.334 1.00 72.62 362 ASP A N 1
ATOM 2688 C CA . ASP A 1 362 ? 19.444 -4.092 5.996 1.00 72.62 362 ASP A CA 1
ATOM 2689 C C . ASP A 1 362 ? 19.916 -5.357 6.723 1.00 72.62 362 ASP A C 1
ATOM 2691 O O . ASP A 1 362 ? 21.033 -5.829 6.502 1.00 72.62 362 ASP A O 1
ATOM 2695 N N . GLN A 1 363 ? 19.046 -5.982 7.519 1.00 78.12 363 GLN A N 1
ATOM 2696 C CA . GLN A 1 363 ? 19.373 -7.218 8.230 1.00 78.12 363 GLN A CA 1
ATOM 2697 C C . GLN A 1 363 ? 19.739 -8.356 7.269 1.00 78.12 363 GLN A C 1
ATOM 2699 O O . GLN A 1 363 ? 20.736 -9.051 7.491 1.00 78.12 363 GLN A O 1
ATOM 2704 N N . CYS A 1 364 ? 18.968 -8.534 6.197 1.00 78.19 364 CYS A N 1
ATOM 2705 C CA . CYS A 1 364 ? 19.080 -9.700 5.325 1.00 78.19 364 CYS A CA 1
ATOM 2706 C C . CYS A 1 364 ? 20.108 -9.547 4.199 1.00 78.19 364 CYS A C 1
ATOM 2708 O O . CYS A 1 364 ? 20.843 -10.490 3.912 1.00 78.19 364 CYS A O 1
ATOM 2710 N N . ILE A 1 365 ? 20.187 -8.377 3.560 1.00 72.81 365 ILE A N 1
ATOM 2711 C CA . ILE A 1 365 ? 21.055 -8.144 2.395 1.00 72.81 365 ILE A CA 1
ATOM 2712 C C . ILE A 1 365 ? 22.375 -7.495 2.814 1.00 72.81 365 ILE A C 1
ATOM 2714 O O . ILE A 1 365 ? 23.439 -7.955 2.396 1.00 72.81 365 ILE A O 1
ATOM 2718 N N . VAL A 1 366 ? 22.323 -6.443 3.638 1.00 68.62 366 VAL A N 1
ATOM 2719 C CA . VAL A 1 366 ? 23.515 -5.652 3.990 1.00 68.62 366 VAL A CA 1
ATOM 2720 C C . VAL A 1 366 ? 24.328 -6.360 5.071 1.00 68.62 366 VAL A C 1
ATOM 2722 O O . VAL A 1 366 ? 25.516 -6.628 4.887 1.00 68.62 366 VAL A O 1
ATOM 2725 N N . ARG A 1 367 ? 23.685 -6.718 6.187 1.00 71.75 367 ARG A N 1
ATOM 2726 C CA . ARG A 1 367 ? 24.335 -7.354 7.342 1.00 71.75 367 ARG A CA 1
ATOM 2727 C C . ARG A 1 367 ? 24.448 -8.871 7.221 1.00 71.75 367 ARG A C 1
ATOM 2729 O O . ARG A 1 367 ? 25.218 -9.466 7.973 1.00 71.75 367 ARG A O 1
ATOM 2736 N N . LYS A 1 368 ? 23.713 -9.487 6.286 1.00 78.62 368 LYS A N 1
ATOM 2737 C CA . LYS A 1 368 ? 23.665 -10.944 6.064 1.00 78.62 368 LYS A CA 1
ATOM 2738 C C . LYS A 1 368 ? 23.396 -11.726 7.357 1.00 78.62 368 LYS A C 1
ATOM 2740 O O . LYS A 1 368 ? 24.035 -12.746 7.616 1.00 78.62 368 LYS A O 1
ATOM 2745 N N . ILE A 1 369 ? 22.488 -11.225 8.197 1.00 70.31 369 ILE A N 1
ATOM 2746 C CA . ILE A 1 369 ? 22.115 -11.894 9.443 1.00 70.31 369 ILE A CA 1
ATOM 2747 C C . ILE A 1 369 ? 21.337 -13.163 9.073 1.00 70.31 369 ILE A C 1
ATOM 2749 O O . ILE A 1 369 ? 20.285 -13.060 8.442 1.00 70.31 369 ILE A O 1
ATOM 2753 N N . PRO A 1 370 ? 21.819 -14.360 9.448 1.00 63.31 370 PRO A N 1
ATOM 2754 C CA . PRO A 1 370 ? 21.115 -15.591 9.137 1.00 63.31 370 PRO A CA 1
ATOM 2755 C C . PRO A 1 370 ? 19.822 -15.657 9.952 1.00 63.31 370 PRO A C 1
ATOM 2757 O O . PRO A 1 370 ? 19.849 -15.754 11.180 1.00 63.31 370 PRO A O 1
ATOM 2760 N N . TRP A 1 371 ? 18.684 -15.624 9.266 1.00 57.88 371 TRP A N 1
ATOM 2761 C CA . TRP A 1 371 ? 17.414 -16.072 9.826 1.00 57.88 371 TRP A CA 1
ATOM 2762 C C . TRP A 1 371 ? 17.315 -17.589 9.639 1.00 57.88 371 TRP A C 1
ATOM 2764 O O . TRP A 1 371 ? 17.762 -18.120 8.623 1.00 57.88 371 TRP A O 1
ATOM 2774 N N . GLY A 1 372 ? 16.770 -18.302 10.633 1.00 54.88 372 GLY A N 1
ATOM 2775 C CA . GLY A 1 372 ? 16.469 -19.733 10.493 1.00 54.88 372 GLY A CA 1
ATOM 2776 C C . GLY A 1 372 ? 15.656 -19.988 9.217 1.00 54.88 372 GLY A C 1
ATOM 2777 O O . GLY A 1 372 ? 14.961 -19.079 8.764 1.00 54.88 372 GLY A O 1
ATOM 2778 N N . GLY A 1 373 ? 15.802 -21.181 8.623 1.00 57.78 373 GLY A N 1
ATOM 2779 C CA . GLY A 1 373 ? 15.312 -21.517 7.276 1.00 57.78 373 GLY A CA 1
ATOM 2780 C C . GLY A 1 373 ? 13.890 -21.037 6.945 1.00 57.78 373 GLY A C 1
ATOM 2781 O O . GLY A 1 373 ? 13.085 -20.774 7.835 1.00 57.78 373 GLY A O 1
ATOM 2782 N N . CYS A 1 374 ? 13.593 -20.907 5.648 1.00 53.97 374 CYS A N 1
ATOM 2783 C CA . CYS A 1 374 ? 12.305 -20.423 5.138 1.00 53.97 374 CYS A CA 1
ATOM 2784 C C . CYS A 1 374 ? 11.130 -21.130 5.852 1.00 53.97 374 CYS A C 1
ATOM 2786 O O . CYS A 1 374 ? 10.998 -22.352 5.765 1.00 53.97 374 CYS A O 1
ATOM 2788 N N . VAL A 1 375 ? 10.310 -20.375 6.598 1.00 54.00 375 VAL A N 1
ATOM 2789 C CA . VAL A 1 375 ? 9.123 -20.928 7.265 1.00 54.00 375 VAL A CA 1
ATOM 2790 C C . VAL A 1 375 ? 7.983 -20.869 6.250 1.00 54.00 375 VAL A C 1
ATOM 2792 O O . VAL A 1 375 ? 7.669 -19.794 5.737 1.00 54.00 375 VAL A O 1
ATOM 2795 N N . GLY A 1 376 ? 7.467 -22.049 5.897 1.00 47.69 376 GLY A N 1
ATOM 2796 C CA . GLY A 1 376 ? 6.441 -22.272 4.872 1.00 47.69 376 GLY A CA 1
ATOM 2797 C C . GLY A 1 376 ? 5.125 -21.596 5.186 1.00 47.69 376 GLY A C 1
ATOM 2798 O O . GLY A 1 376 ? 4.630 -21.810 6.317 1.00 47.69 376 GLY A O 1
#

Radius of gyration: 24.02 Å; chains: 1; bounding box: 58×53×71 Å

Foldseek 3Di:
DFAPVDPVRVVLQVVLCVLQVNLDHDDHCPDPVNVVLCCVAPVPDDDQADKDWDDDPNDIDIDHDPRQLVVLCVSRNNVSSVVNVVSRVVVGDPPDDDDPDDDDPPPPPVVPPPPPPPPDDDDDDDDPDDPPPPPPPCLPFKDWDPDPLQVVLLVCQCPDPLNVLVVVVVVVVPLPQKDWDSVPWIKIWGAFPVRFTKIKIWTFIPRAPDGWIKIWIARSPVRHTPWIKGWGWHADPQRWIWIWMDISSFKIWIWTADPVRHTPFIWIQGNVRDIDTDPCVVVVCLQPPLDDDPDDDLVSQLLLQLLVLCVVVVNDNNLSVSLCSQLVVVPPDPPCDPRNSLVSSDNSVDDVCSSSSVVSNCCCPVVVPGDRTRDD